Protein AF-A0A6N4DL34-F1 (afdb_monomer_lite)

Structure (mmCIF, N/CA/C/O backbone):
data_AF-A0A6N4DL34-F1
#
_entry.id   AF-A0A6N4DL34-F1
#
loop_
_atom_site.group_PDB
_atom_site.id
_atom_site.type_symbol
_atom_site.label_atom_id
_atom_site.label_alt_id
_atom_site.label_comp_id
_atom_site.label_asym_id
_atom_site.label_entity_id
_atom_site.label_seq_id
_atom_site.pdbx_PDB_ins_code
_atom_site.Cartn_x
_atom_site.Cartn_y
_atom_site.Cartn_z
_atom_site.occupancy
_atom_site.B_iso_or_equiv
_atom_site.auth_seq_id
_atom_site.auth_comp_id
_atom_site.auth_asym_id
_atom_site.auth_atom_id
_atom_site.pdbx_PDB_model_num
ATOM 1 N N . MET A 1 1 ? 26.363 15.515 -21.628 1.00 32.94 1 MET A N 1
ATOM 2 C CA . MET A 1 1 ? 25.286 14.704 -22.234 1.00 32.94 1 MET A CA 1
ATOM 3 C C . MET A 1 1 ? 25.521 13.261 -21.816 1.00 32.94 1 MET A C 1
ATOM 5 O O . MET A 1 1 ? 26.394 12.617 -22.379 1.00 32.94 1 MET A O 1
ATOM 9 N N . ALA A 1 2 ? 24.866 12.802 -20.748 1.00 38.22 2 ALA A N 1
ATOM 10 C CA . ALA A 1 2 ? 25.020 11.426 -20.284 1.00 38.22 2 ALA A CA 1
ATOM 11 C C . ALA A 1 2 ? 24.263 10.499 -21.243 1.00 38.22 2 ALA A C 1
ATOM 13 O O . ALA A 1 2 ? 23.095 10.750 -21.542 1.00 38.22 2 ALA A O 1
ATOM 14 N N . TYR A 1 3 ? 24.932 9.461 -21.745 1.00 38.94 3 TYR A N 1
ATOM 15 C CA . TYR A 1 3 ? 24.271 8.332 -22.391 1.00 38.94 3 TYR A CA 1
ATOM 16 C C . TYR A 1 3 ? 23.272 7.760 -21.381 1.00 38.94 3 TYR A C 1
ATOM 18 O O . TYR A 1 3 ? 23.671 7.118 -20.414 1.00 38.94 3 TYR A O 1
ATOM 26 N N . GLY A 1 4 ? 21.987 8.075 -21.555 1.00 53.16 4 GLY A N 1
ATOM 27 C CA . GLY A 1 4 ? 20.932 7.576 -20.681 1.00 53.16 4 GLY A CA 1
ATOM 28 C C . GLY A 1 4 ? 20.969 6.054 -20.674 1.00 53.16 4 GLY A C 1
ATOM 29 O O . GLY A 1 4 ? 20.991 5.438 -21.742 1.00 53.16 4 GLY A O 1
ATOM 30 N N . ASP A 1 5 ? 21.023 5.465 -19.482 1.00 58.59 5 ASP A N 1
ATOM 31 C CA . ASP A 1 5 ? 21.031 4.022 -19.279 1.00 58.59 5 ASP A CA 1
ATOM 32 C C . ASP A 1 5 ? 19.862 3.382 -20.046 1.00 58.59 5 ASP A C 1
ATOM 34 O O . ASP A 1 5 ? 18.689 3.476 -19.678 1.00 58.59 5 ASP A O 1
ATOM 38 N N . THR A 1 6 ? 20.186 2.752 -21.177 1.00 66.38 6 THR A N 1
ATOM 39 C CA . THR A 1 6 ? 19.182 2.196 -22.089 1.00 66.38 6 THR A CA 1
ATOM 40 C C . THR A 1 6 ? 18.487 0.955 -21.528 1.00 66.38 6 THR A C 1
ATOM 42 O O . THR A 1 6 ? 17.534 0.468 -22.148 1.00 66.38 6 THR A O 1
ATOM 45 N N . SER A 1 7 ? 18.932 0.448 -20.372 1.00 74.31 7 SER A N 1
ATOM 46 C CA . SER A 1 7 ? 18.374 -0.739 -19.721 1.00 74.31 7 SER A CA 1
ATOM 47 C C . SER A 1 7 ? 16.956 -0.526 -19.182 1.00 74.31 7 SER A C 1
ATOM 49 O O . SER A 1 7 ? 16.199 -1.491 -19.091 1.00 74.31 7 SER A O 1
ATOM 51 N N . PHE A 1 8 ? 16.557 0.726 -18.919 1.00 87.81 8 PHE A N 1
ATOM 52 C CA . PHE A 1 8 ? 15.233 1.085 -18.396 1.00 87.81 8 PHE A CA 1
ATOM 53 C C . PHE A 1 8 ? 14.290 1.706 -19.434 1.00 87.81 8 PHE A C 1
ATOM 55 O O . PHE A 1 8 ? 13.309 2.362 -19.091 1.00 87.81 8 PHE A O 1
ATOM 62 N N . ARG A 1 9 ? 14.524 1.459 -20.728 1.00 90.38 9 ARG A N 1
ATOM 63 C CA . ARG A 1 9 ? 13.509 1.754 -21.751 1.00 90.38 9 ARG A CA 1
ATOM 64 C C . ARG A 1 9 ? 12.336 0.786 -21.605 1.00 90.38 9 ARG A C 1
ATOM 66 O O . ARG A 1 9 ? 12.549 -0.423 -21.586 1.00 90.38 9 ARG A O 1
ATOM 73 N N . LEU A 1 10 ? 11.104 1.302 -21.595 1.00 90.56 10 LEU A N 1
ATOM 74 C CA . LEU A 1 10 ? 9.875 0.509 -21.408 1.00 90.56 10 LEU A CA 1
ATOM 75 C C . LEU A 1 10 ? 9.823 -0.744 -22.283 1.00 90.56 10 LEU A C 1
ATOM 77 O O . LEU A 1 10 ? 9.550 -1.829 -21.786 1.00 90.56 10 LEU A O 1
ATOM 81 N N . LYS A 1 11 ? 10.157 -0.614 -23.574 1.00 91.75 11 LYS A N 1
ATOM 82 C CA . LYS A 1 11 ? 10.190 -1.744 -24.516 1.00 91.75 11 LYS A CA 1
ATOM 83 C C . LYS A 1 11 ? 11.190 -2.825 -24.102 1.00 91.75 11 LYS A C 1
ATOM 85 O O . LYS A 1 11 ? 10.884 -4.004 -24.204 1.00 91.75 11 LYS A O 1
ATOM 90 N N . HIS A 1 12 ? 12.372 -2.433 -23.631 1.00 92.94 12 HIS A N 1
ATOM 91 C CA . HIS A 1 12 ? 13.396 -3.381 -23.189 1.00 92.94 12 HIS A CA 1
ATOM 92 C C . HIS A 1 12 ? 12.971 -4.094 -21.909 1.00 92.94 12 HIS A C 1
ATOM 94 O O . HIS A 1 12 ? 13.135 -5.304 -21.798 1.00 92.94 12 HIS A O 1
ATOM 100 N N . VAL A 1 13 ? 12.388 -3.354 -20.963 1.00 93.56 13 VAL A N 1
ATOM 101 C CA . VAL A 1 13 ? 11.894 -3.937 -19.714 1.00 93.56 13 VAL A CA 1
ATOM 102 C C . VAL A 1 13 ? 10.702 -4.855 -19.972 1.00 93.56 13 VAL A C 1
ATOM 104 O O . VAL A 1 13 ? 10.648 -5.915 -19.368 1.00 93.56 13 VAL A O 1
ATOM 107 N N . ALA A 1 14 ? 9.809 -4.520 -20.905 1.00 94.00 14 ALA A N 1
ATOM 108 C CA . ALA A 1 14 ? 8.714 -5.398 -21.315 1.00 94.00 14 ALA A CA 1
ATOM 109 C C . ALA A 1 14 ? 9.228 -6.732 -21.886 1.00 94.00 14 ALA A C 1
ATOM 111 O O . ALA A 1 14 ? 8.857 -7.786 -21.383 1.00 94.00 14 ALA A O 1
ATOM 112 N N . VAL A 1 15 ? 10.165 -6.690 -22.843 1.00 94.44 15 VAL A N 1
ATOM 113 C CA . VAL A 1 15 ? 10.797 -7.906 -23.395 1.00 94.44 15 VAL A CA 1
ATOM 114 C C . VAL A 1 15 ? 11.500 -8.713 -22.300 1.00 94.44 15 VAL A C 1
ATOM 116 O O . VAL A 1 15 ? 11.417 -9.938 -22.270 1.00 94.44 15 VAL A O 1
ATOM 119 N N . TRP A 1 16 ? 12.173 -8.036 -21.368 1.00 95.62 16 TRP A N 1
ATOM 120 C CA . TRP A 1 16 ? 12.809 -8.701 -20.236 1.00 95.62 16 TRP A CA 1
ATOM 121 C C . TRP A 1 16 ? 11.787 -9.360 -19.295 1.00 95.62 16 TRP A C 1
ATOM 123 O O . TRP A 1 16 ? 12.009 -10.493 -18.873 1.00 95.62 16 TRP A O 1
ATOM 133 N N . VAL A 1 17 ? 10.657 -8.708 -19.004 1.00 94.56 17 VAL A N 1
ATOM 134 C CA . VAL A 1 17 ? 9.565 -9.295 -18.208 1.00 94.56 17 VAL A CA 1
ATOM 135 C C . VAL A 1 17 ? 9.033 -10.569 -18.864 1.00 94.56 17 VAL A C 1
ATOM 137 O O . VAL A 1 17 ? 8.845 -11.566 -18.168 1.00 94.56 17 VAL A O 1
ATOM 140 N N . ASP A 1 18 ? 8.856 -10.567 -20.185 1.00 93.06 18 ASP A N 1
ATOM 141 C CA . ASP A 1 18 ? 8.392 -11.740 -20.938 1.00 93.06 18 ASP A CA 1
ATOM 142 C C . ASP A 1 18 ? 9.412 -12.893 -20.934 1.00 93.06 18 ASP A C 1
ATOM 144 O O . ASP A 1 18 ? 9.044 -14.054 -21.106 1.00 93.06 18 ASP A O 1
ATOM 148 N N . SER A 1 19 ? 10.692 -12.590 -20.692 1.00 93.50 19 SER A N 1
ATOM 149 C CA . SER A 1 19 ? 11.768 -13.584 -20.592 1.00 93.50 19 SER A CA 1
ATOM 150 C C . SER A 1 19 ? 11.939 -14.203 -19.197 1.00 93.50 19 SER A C 1
ATOM 152 O O . SER A 1 19 ? 12.773 -15.095 -19.027 1.00 93.50 19 SER A O 1
ATOM 154 N N . LEU A 1 20 ? 11.189 -13.742 -18.186 1.00 93.56 20 LEU A N 1
ATOM 155 C CA . LEU A 1 20 ? 11.340 -14.230 -16.813 1.00 93.56 20 LEU A CA 1
ATOM 156 C C . LEU A 1 20 ? 11.015 -15.733 -16.707 1.00 93.56 20 LEU A C 1
ATOM 158 O O . LEU A 1 20 ? 10.017 -16.198 -17.267 1.00 93.56 20 LEU A O 1
ATOM 162 N N . PRO A 1 21 ? 11.799 -16.515 -15.941 1.00 89.69 21 PRO A N 1
ATOM 163 C CA . PRO A 1 21 ? 11.609 -17.956 -15.830 1.00 89.69 21 PRO A CA 1
ATOM 164 C C . PRO A 1 21 ? 10.440 -18.284 -14.889 1.00 89.69 21 PRO A C 1
ATOM 166 O O . PRO A 1 21 ? 10.649 -18.694 -13.749 1.00 89.69 21 PRO A O 1
ATOM 169 N N . VAL A 1 22 ? 9.197 -18.155 -15.371 1.00 80.62 22 VAL A N 1
ATOM 170 C CA . VAL A 1 22 ? 7.963 -18.326 -14.570 1.00 80.62 22 VAL A CA 1
ATOM 171 C C . VAL A 1 22 ? 7.897 -19.689 -13.853 1.00 80.62 22 VAL A C 1
ATOM 173 O O . VAL A 1 22 ? 7.342 -19.788 -12.761 1.00 80.62 22 VAL A O 1
ATOM 176 N N . GLY A 1 23 ? 8.523 -20.731 -14.413 1.00 85.25 23 GLY A N 1
ATOM 177 C CA . GLY A 1 23 ? 8.634 -22.061 -13.794 1.00 85.25 23 GLY A CA 1
ATOM 178 C C . GLY A 1 23 ? 9.607 -22.155 -12.607 1.00 85.25 23 GLY A C 1
ATOM 179 O O . GLY A 1 23 ? 9.608 -23.159 -11.900 1.00 85.25 23 GLY A O 1
ATOM 180 N N . ASN A 1 24 ? 10.427 -21.129 -12.361 1.00 90.25 24 ASN A N 1
ATOM 181 C CA . ASN A 1 24 ? 11.368 -21.063 -11.245 1.00 90.25 24 ASN A CA 1
ATOM 182 C C . ASN A 1 24 ? 11.173 -19.765 -10.447 1.00 90.25 24 ASN A C 1
ATOM 184 O O . ASN A 1 24 ? 11.770 -18.722 -10.733 1.00 90.25 24 ASN A O 1
ATOM 188 N N . VAL A 1 25 ? 10.356 -19.857 -9.393 1.00 91.56 25 VAL A N 1
ATOM 189 C CA . VAL A 1 25 ? 10.040 -18.737 -8.489 1.00 91.56 25 VAL A CA 1
ATOM 190 C C . VAL A 1 25 ? 11.304 -18.141 -7.868 1.00 91.56 25 VAL A C 1
ATOM 192 O O . VAL A 1 25 ? 11.414 -16.925 -7.768 1.00 91.56 25 VAL A O 1
ATOM 195 N N . GLY A 1 26 ? 12.284 -18.970 -7.491 1.00 91.19 26 GLY A N 1
ATOM 196 C CA . GLY A 1 26 ? 13.522 -18.501 -6.864 1.00 91.19 26 GLY A CA 1
ATOM 197 C C . GLY A 1 26 ? 14.395 -17.666 -7.805 1.00 91.19 26 GLY A C 1
ATOM 198 O O . GLY A 1 26 ? 14.921 -16.632 -7.396 1.00 91.19 26 GLY A O 1
ATOM 199 N N . MET A 1 27 ? 14.526 -18.082 -9.070 1.00 92.06 27 MET A N 1
ATOM 200 C CA . MET A 1 27 ? 15.227 -17.294 -10.093 1.00 92.06 27 MET A CA 1
ATOM 201 C C . MET A 1 27 ? 14.469 -16.007 -10.415 1.00 92.06 27 MET A C 1
ATOM 203 O O . MET A 1 27 ? 15.055 -14.931 -10.350 1.00 92.06 27 MET A O 1
ATOM 207 N N . THR A 1 28 ? 13.158 -16.101 -10.646 1.00 95.19 28 THR A N 1
ATOM 208 C CA . THR A 1 28 ? 12.313 -14.930 -10.932 1.00 95.19 28 THR A CA 1
ATOM 209 C C . THR A 1 28 ? 12.373 -13.901 -9.800 1.00 95.19 28 THR A C 1
ATOM 211 O O . THR A 1 28 ? 12.514 -12.707 -10.055 1.00 95.19 28 THR A O 1
ATOM 214 N N . ALA A 1 29 ? 12.331 -14.347 -8.540 1.00 95.06 29 ALA A N 1
ATOM 215 C CA . ALA A 1 29 ? 12.446 -13.473 -7.376 1.00 95.06 29 ALA A CA 1
ATOM 216 C C . ALA A 1 29 ? 13.795 -12.747 -7.330 1.00 95.06 29 ALA A C 1
ATOM 218 O O . ALA A 1 29 ? 13.834 -11.541 -7.087 1.00 95.06 29 ALA A O 1
ATOM 219 N N . ARG A 1 30 ? 14.895 -13.462 -7.598 1.00 95.56 30 ARG A N 1
ATOM 220 C CA . ARG A 1 30 ? 16.246 -12.887 -7.643 1.00 95.56 30 ARG A CA 1
ATOM 221 C C . ARG A 1 30 ? 16.361 -11.813 -8.723 1.00 95.56 30 ARG A C 1
ATOM 223 O O . ARG A 1 30 ? 16.861 -10.724 -8.444 1.00 95.56 30 ARG A O 1
ATOM 230 N N . ASP A 1 31 ? 15.874 -12.111 -9.922 1.00 95.88 31 ASP A N 1
ATOM 231 C CA . ASP A 1 31 ? 15.978 -11.221 -11.077 1.00 95.88 31 ASP A CA 1
ATOM 232 C C . ASP A 1 31 ? 15.118 -9.962 -10.884 1.00 95.88 31 ASP A C 1
ATOM 234 O O . ASP A 1 31 ? 15.595 -8.845 -11.100 1.00 95.88 31 ASP A O 1
ATOM 238 N N . LEU A 1 32 ? 13.887 -10.114 -10.377 1.00 96.94 32 LEU A N 1
ATOM 239 C CA . LEU A 1 32 ? 13.020 -8.990 -10.003 1.00 96.94 32 LEU A CA 1
ATOM 240 C C . LEU A 1 32 ? 13.624 -8.140 -8.886 1.00 96.94 32 LEU A C 1
ATOM 242 O O . LEU A 1 32 ? 13.617 -6.915 -8.981 1.00 96.94 32 LEU A O 1
ATOM 246 N N . TYR A 1 33 ? 14.168 -8.769 -7.844 1.00 97.75 33 TYR A N 1
ATOM 247 C CA . TYR A 1 33 ? 14.815 -8.059 -6.744 1.00 97.75 33 TYR A CA 1
ATOM 248 C C . TYR A 1 33 ? 15.992 -7.210 -7.243 1.00 97.75 33 TYR A C 1
ATOM 250 O O . TYR A 1 33 ? 16.095 -6.027 -6.910 1.00 97.75 33 TYR A O 1
ATOM 258 N N . GLY A 1 34 ? 16.849 -7.788 -8.092 1.00 96.94 34 GLY A N 1
ATOM 259 C CA . GLY A 1 34 ? 17.953 -7.072 -8.730 1.00 96.94 34 GLY A CA 1
ATOM 260 C C . GLY A 1 34 ? 17.469 -5.915 -9.605 1.00 96.94 34 GLY A C 1
ATOM 261 O O . GLY A 1 34 ? 17.991 -4.803 -9.498 1.00 96.94 34 GLY A O 1
ATOM 262 N N . LYS A 1 35 ? 16.428 -6.141 -10.416 1.00 96.75 35 LYS A N 1
ATOM 263 C CA . LYS A 1 35 ? 15.856 -5.112 -11.292 1.00 96.75 35 LYS A CA 1
ATOM 264 C C . LYS A 1 35 ? 15.240 -3.952 -10.509 1.00 96.75 35 LYS A C 1
ATOM 266 O O . LYS A 1 35 ? 15.479 -2.804 -10.867 1.00 96.75 35 LYS A O 1
ATOM 271 N N . LEU A 1 36 ? 14.504 -4.229 -9.431 1.00 97.69 36 LEU A N 1
ATOM 272 C CA . LEU A 1 36 ? 13.926 -3.204 -8.553 1.00 97.69 36 LEU A CA 1
ATOM 273 C C . LEU A 1 36 ? 15.009 -2.379 -7.846 1.00 97.69 36 LEU A C 1
ATOM 275 O O . LEU A 1 36 ? 14.894 -1.157 -7.767 1.00 97.69 36 LEU A O 1
ATOM 279 N N . LYS A 1 37 ? 16.090 -3.022 -7.380 1.00 97.75 37 LYS A N 1
ATOM 280 C CA . LYS A 1 37 ? 17.246 -2.309 -6.815 1.00 97.75 37 LYS A CA 1
ATOM 281 C C . LYS A 1 37 ? 17.870 -1.349 -7.820 1.00 97.75 37 LYS A C 1
ATOM 283 O O . LYS A 1 37 ? 18.033 -0.176 -7.500 1.00 97.75 37 LYS A O 1
ATOM 288 N N . GLN A 1 38 ? 18.174 -1.840 -9.023 1.00 96.88 38 GLN A N 1
ATOM 289 C CA . GLN A 1 38 ? 18.720 -1.016 -10.104 1.00 96.88 38 GLN A CA 1
ATOM 290 C C . GLN A 1 38 ? 17.775 0.145 -10.432 1.00 96.88 38 GLN A C 1
ATOM 292 O O . GLN A 1 38 ? 18.206 1.294 -10.465 1.00 96.88 38 GLN A O 1
ATOM 297 N N . LEU A 1 39 ? 16.473 -0.135 -10.570 1.00 96.62 39 LEU A N 1
ATOM 298 C CA . LEU A 1 39 ? 15.456 0.871 -10.868 1.00 96.62 39 LEU A CA 1
ATOM 299 C C . LEU A 1 39 ? 15.502 2.018 -9.854 1.00 96.62 39 LEU A C 1
ATOM 301 O O . LEU A 1 39 ? 15.460 3.183 -10.246 1.00 96.62 39 LEU A O 1
ATOM 305 N N . ASN A 1 40 ? 15.600 1.715 -8.557 1.00 97.50 40 ASN A N 1
ATOM 306 C CA . ASN A 1 40 ? 15.619 2.720 -7.489 1.00 97.50 40 ASN A CA 1
ATOM 307 C C . ASN A 1 40 ? 16.896 3.573 -7.456 1.00 97.50 40 ASN A C 1
ATOM 309 O O . ASN A 1 40 ? 16.865 4.656 -6.878 1.00 97.50 40 ASN A O 1
ATOM 313 N N . THR A 1 41 ? 17.985 3.125 -8.083 1.00 95.81 41 THR A N 1
ATOM 314 C CA . THR A 1 41 ? 19.246 3.880 -8.180 1.00 95.81 41 THR A CA 1
ATOM 315 C C . THR A 1 41 ? 19.437 4.599 -9.516 1.00 95.81 41 THR A C 1
ATOM 317 O O . THR A 1 41 ? 20.238 5.525 -9.589 1.00 95.81 41 THR A O 1
ATOM 320 N N . THR A 1 42 ? 18.726 4.199 -10.572 1.00 95.06 42 THR A N 1
ATOM 321 C CA . THR A 1 42 ? 18.860 4.811 -11.902 1.00 95.06 42 THR A CA 1
ATOM 322 C C . THR A 1 42 ? 18.088 6.127 -11.993 1.00 95.06 42 THR A C 1
ATOM 324 O O . THR A 1 42 ? 16.934 6.216 -11.572 1.00 95.06 42 THR A O 1
ATOM 327 N N . GLU A 1 43 ? 18.687 7.149 -12.605 1.00 93.19 43 GLU A N 1
ATOM 328 C CA . GLU A 1 43 ? 18.002 8.405 -12.919 1.00 93.19 43 GLU A CA 1
ATOM 329 C C . GLU A 1 43 ? 16.990 8.205 -14.054 1.00 93.19 43 GLU A C 1
ATOM 331 O O . GLU A 1 43 ? 17.339 7.985 -15.211 1.00 93.19 43 GLU A O 1
ATOM 336 N N . ILE A 1 44 ? 15.706 8.264 -13.706 1.00 93.31 44 ILE A N 1
ATOM 337 C CA . ILE A 1 44 ? 14.572 8.088 -14.619 1.00 93.31 44 ILE A CA 1
ATOM 338 C C . ILE A 1 44 ? 13.526 9.123 -14.220 1.00 93.31 44 ILE A C 1
ATOM 340 O O . ILE A 1 44 ? 13.310 9.352 -13.024 1.00 93.31 44 ILE A O 1
ATOM 344 N N . ASN A 1 45 ? 12.871 9.749 -15.200 1.00 94.44 45 ASN A N 1
ATOM 345 C CA . ASN A 1 45 ? 11.809 10.702 -14.899 1.00 94.44 45 ASN A CA 1
ATOM 346 C C . ASN A 1 45 ? 10.634 10.014 -14.173 1.00 94.44 45 ASN A C 1
ATOM 348 O O . ASN A 1 45 ? 10.425 8.803 -14.263 1.00 94.44 45 ASN A O 1
ATOM 352 N N . ALA A 1 46 ? 9.862 10.802 -13.425 1.00 96.75 46 ALA A N 1
ATOM 353 C CA . ALA A 1 46 ? 8.826 10.276 -12.542 1.00 96.75 46 ALA A CA 1
ATOM 354 C C . ALA A 1 46 ? 7.728 9.491 -13.278 1.00 96.75 46 ALA A C 1
ATOM 356 O O . ALA A 1 46 ? 7.204 8.524 -12.728 1.00 96.75 46 ALA A O 1
ATOM 357 N N . HIS A 1 47 ? 7.393 9.888 -14.508 1.00 95.75 47 HIS A N 1
ATOM 358 C CA . HIS A 1 47 ? 6.354 9.238 -15.300 1.00 95.75 47 HIS A CA 1
ATOM 359 C C . HIS A 1 47 ? 6.793 7.844 -15.750 1.00 95.75 47 HIS A C 1
ATOM 361 O O . HIS A 1 47 ? 6.143 6.858 -15.403 1.00 95.75 47 HIS A O 1
ATOM 367 N N . ASP A 1 48 ? 7.947 7.757 -16.412 1.00 95.62 48 ASP A N 1
ATOM 368 C CA . ASP A 1 48 ? 8.502 6.493 -16.904 1.00 95.62 48 ASP A CA 1
ATOM 369 C C . ASP A 1 48 ? 8.751 5.514 -15.751 1.00 95.62 48 ASP A C 1
ATOM 371 O O . ASP A 1 48 ? 8.521 4.315 -15.883 1.00 95.62 48 ASP A O 1
ATOM 375 N N . ARG A 1 49 ? 9.155 6.014 -14.575 1.00 97.88 49 ARG A N 1
ATOM 376 C CA . ARG A 1 49 ? 9.306 5.186 -13.372 1.00 97.88 49 ARG A CA 1
ATOM 377 C C . ARG A 1 49 ? 7.997 4.515 -12.953 1.00 97.88 49 ARG A C 1
ATOM 379 O O . ARG A 1 49 ? 8.023 3.340 -12.596 1.00 97.88 49 ARG A O 1
ATOM 386 N N . VAL A 1 50 ? 6.869 5.229 -12.980 1.00 98.12 50 VAL A N 1
ATOM 387 C CA . VAL A 1 50 ? 5.558 4.637 -12.652 1.00 98.12 50 VAL A CA 1
ATOM 388 C C . VAL A 1 50 ? 5.173 3.584 -13.684 1.00 98.12 50 VAL A C 1
ATOM 390 O O . VAL A 1 50 ? 4.749 2.497 -13.302 1.00 98.12 50 VAL A O 1
ATOM 393 N N . GLU A 1 51 ? 5.377 3.861 -14.970 1.00 96.94 51 GLU A N 1
ATOM 394 C CA . GLU A 1 51 ? 5.081 2.901 -16.038 1.00 96.94 51 GLU A CA 1
ATOM 395 C C . GLU A 1 51 ? 5.940 1.632 -15.932 1.00 96.94 51 GLU A C 1
ATOM 397 O O . GLU A 1 51 ? 5.429 0.520 -16.053 1.00 96.94 51 GLU A O 1
ATOM 402 N N . LEU A 1 52 ? 7.228 1.773 -15.613 1.00 97.75 52 LEU A N 1
ATOM 403 C CA . LEU A 1 52 ? 8.118 0.643 -15.342 1.00 97.75 52 LEU A CA 1
ATOM 404 C C . LEU A 1 52 ? 7.647 -0.173 -14.133 1.00 97.75 52 LEU A C 1
ATOM 406 O O . LEU A 1 52 ? 7.584 -1.397 -14.210 1.00 97.75 52 LEU A O 1
ATOM 410 N N . LEU A 1 53 ? 7.266 0.480 -13.031 1.00 98.25 53 LEU A N 1
ATOM 411 C CA . LEU A 1 53 ? 6.706 -0.211 -11.864 1.00 98.25 53 LEU A CA 1
ATOM 412 C C . LEU A 1 53 ? 5.394 -0.934 -12.204 1.00 98.25 53 LEU A C 1
ATOM 414 O O . LEU A 1 53 ? 5.144 -2.014 -11.674 1.00 98.25 53 LEU A O 1
ATOM 418 N N . TYR A 1 54 ? 4.584 -0.387 -13.114 1.00 97.62 54 TYR A N 1
ATOM 419 C CA . TYR A 1 54 ? 3.361 -1.039 -13.588 1.00 97.62 54 TYR A CA 1
ATOM 420 C C . TYR A 1 54 ? 3.657 -2.287 -14.425 1.00 97.62 54 TYR A C 1
ATOM 422 O O . TYR A 1 54 ? 2.975 -3.297 -14.259 1.00 97.62 54 TYR A O 1
ATOM 430 N N . LEU A 1 55 ? 4.694 -2.261 -15.269 1.00 96.69 55 LEU A N 1
ATOM 431 C CA . LEU A 1 55 ? 5.146 -3.446 -16.010 1.00 96.69 55 LEU A CA 1
ATOM 432 C C . LEU A 1 55 ? 5.629 -4.561 -15.070 1.00 96.69 55 LEU A C 1
ATOM 434 O O . LEU A 1 55 ? 5.361 -5.739 -15.307 1.00 96.69 55 LEU A O 1
ATOM 438 N N . LEU A 1 56 ? 6.307 -4.193 -13.981 1.00 96.81 56 LEU A N 1
ATOM 439 C CA . LEU A 1 56 ? 6.831 -5.138 -12.990 1.00 96.81 56 LEU A CA 1
ATOM 440 C C . LEU A 1 56 ? 5.759 -5.684 -12.031 1.00 96.81 56 LEU A C 1
ATOM 442 O O . LEU A 1 56 ? 6.005 -6.673 -11.346 1.00 96.81 56 LEU A O 1
ATOM 446 N N . ASP A 1 57 ? 4.571 -5.081 -11.982 1.00 96.81 57 ASP A N 1
ATOM 447 C CA . ASP A 1 57 ? 3.535 -5.387 -10.992 1.00 96.81 57 ASP A CA 1
ATOM 448 C C . ASP A 1 57 ? 3.040 -6.842 -11.053 1.00 96.81 57 ASP A C 1
ATOM 450 O O . ASP A 1 57 ? 2.967 -7.527 -10.033 1.00 96.81 57 ASP A O 1
ATOM 454 N N . LYS A 1 58 ? 2.724 -7.346 -12.252 1.00 95.25 58 LYS A N 1
ATOM 455 C CA . LYS A 1 58 ? 2.233 -8.722 -12.435 1.00 95.25 58 LYS A CA 1
ATOM 456 C C . LYS A 1 58 ? 3.266 -9.781 -12.009 1.00 95.25 58 LYS A C 1
ATOM 458 O O . LYS A 1 58 ? 2.901 -10.633 -11.194 1.00 95.25 58 LYS A O 1
ATOM 463 N N . PRO A 1 59 ? 4.519 -9.775 -12.513 1.00 96.00 59 PRO A N 1
ATOM 464 C CA . PRO A 1 59 ? 5.513 -10.760 -12.088 1.00 96.00 59 PRO A CA 1
ATOM 465 C C . PRO A 1 59 ? 5.900 -10.594 -10.611 1.00 96.00 59 PRO A C 1
ATOM 467 O O . PRO A 1 59 ? 6.123 -11.596 -9.932 1.00 96.00 59 PRO A O 1
ATOM 470 N N . LEU A 1 60 ? 5.901 -9.365 -10.077 1.00 96.56 60 LEU A N 1
ATOM 471 C CA . LEU A 1 60 ? 6.116 -9.127 -8.651 1.00 96.56 60 LEU A CA 1
ATOM 472 C C . LEU A 1 60 ? 5.028 -9.791 -7.805 1.00 96.56 60 LEU A C 1
ATOM 474 O O . LEU A 1 60 ? 5.357 -10.584 -6.929 1.00 96.56 60 LEU A O 1
ATOM 478 N N . ARG A 1 61 ? 3.744 -9.538 -8.089 1.00 95.12 61 ARG A N 1
ATOM 479 C CA . ARG A 1 61 ? 2.634 -10.168 -7.355 1.00 95.12 61 ARG A CA 1
ATOM 480 C C . ARG A 1 61 ? 2.683 -11.691 -7.427 1.00 95.12 61 ARG A C 1
ATOM 482 O O . ARG A 1 61 ? 2.516 -12.329 -6.397 1.00 95.12 61 ARG A O 1
ATOM 489 N N . PHE A 1 62 ? 2.997 -12.261 -8.593 1.00 93.75 62 PHE A N 1
ATOM 490 C CA . PHE A 1 62 ? 3.186 -13.709 -8.736 1.00 93.75 62 PHE A CA 1
ATOM 491 C C . PHE A 1 62 ? 4.249 -14.254 -7.773 1.00 93.75 62 PHE A C 1
ATOM 493 O O . PHE A 1 62 ? 4.003 -15.238 -7.076 1.00 93.75 62 PHE A O 1
ATOM 500 N N . VAL A 1 63 ? 5.414 -13.604 -7.697 1.00 94.38 63 VAL A N 1
ATOM 501 C CA . VAL A 1 63 ? 6.482 -14.010 -6.776 1.00 94.38 63 VAL A CA 1
ATOM 502 C C . VAL A 1 63 ? 6.071 -13.820 -5.318 1.00 94.38 63 VAL A C 1
ATOM 504 O O . VAL A 1 63 ? 6.311 -14.719 -4.516 1.00 94.38 63 VAL A O 1
ATOM 507 N N . LEU A 1 64 ? 5.444 -12.693 -4.968 1.00 93.50 64 LEU A N 1
ATOM 508 C CA . LEU A 1 64 ? 4.980 -12.435 -3.602 1.00 93.50 64 LEU A CA 1
ATOM 509 C C . LEU A 1 64 ? 3.962 -13.495 -3.159 1.00 93.50 64 LEU A C 1
ATOM 511 O O . LEU A 1 64 ? 4.144 -14.095 -2.106 1.00 93.50 64 LEU A O 1
ATOM 515 N N . ASP A 1 65 ? 2.957 -13.797 -3.985 1.00 90.12 65 ASP A N 1
ATOM 516 C CA . ASP A 1 65 ? 1.970 -14.850 -3.721 1.00 90.12 65 ASP A CA 1
ATOM 517 C C . ASP A 1 65 ? 2.634 -16.227 -3.559 1.00 90.12 65 ASP A C 1
ATOM 519 O O . ASP A 1 65 ? 2.352 -16.951 -2.598 1.00 90.12 65 ASP A O 1
ATOM 523 N N . ALA A 1 66 ? 3.543 -16.588 -4.471 1.00 90.00 66 ALA A N 1
ATOM 524 C CA . ALA A 1 66 ? 4.235 -17.871 -4.438 1.00 90.00 66 ALA A CA 1
ATOM 525 C C . ALA A 1 66 ? 5.094 -18.016 -3.175 1.00 90.00 66 ALA A C 1
ATOM 527 O O . ALA A 1 66 ? 4.976 -19.017 -2.465 1.00 90.00 66 ALA A O 1
ATOM 528 N N . LEU A 1 67 ? 5.901 -17.001 -2.850 1.00 87.88 67 LEU A N 1
ATOM 529 C CA . LEU A 1 67 ? 6.710 -16.980 -1.634 1.00 87.88 67 LEU A CA 1
ATOM 530 C C . LEU A 1 67 ? 5.823 -17.020 -0.392 1.00 87.88 67 LEU A C 1
ATOM 532 O O . LEU A 1 67 ? 6.084 -17.810 0.501 1.00 87.88 67 LEU A O 1
ATOM 536 N N . SER A 1 68 ? 4.747 -16.246 -0.324 1.00 82.50 68 SER A N 1
ATOM 537 C CA . SER A 1 68 ? 3.847 -16.254 0.828 1.00 82.50 68 SER A CA 1
ATOM 538 C C . SER A 1 68 ? 3.175 -17.626 1.023 1.00 82.50 68 SER A C 1
ATOM 540 O O . SER A 1 68 ? 3.178 -18.158 2.132 1.00 82.50 68 SER A O 1
ATOM 542 N N . SER A 1 69 ? 2.685 -18.266 -0.046 1.00 77.06 69 SER A N 1
ATOM 543 C CA . SER A 1 69 ? 1.897 -19.511 0.025 1.00 77.06 69 SER A CA 1
ATOM 544 C C . SER A 1 69 ? 2.587 -20.697 0.722 1.00 77.06 69 SER A C 1
ATOM 546 O O . SER A 1 69 ? 1.915 -21.495 1.380 1.00 77.06 69 SER A O 1
ATOM 548 N N . HIS A 1 70 ? 3.916 -20.806 0.619 1.00 64.50 70 HIS A N 1
ATOM 549 C CA . HIS A 1 70 ? 4.675 -21.951 1.128 1.00 64.50 70 HIS A CA 1
ATOM 550 C C . HIS A 1 70 ? 4.936 -21.913 2.641 1.00 64.50 70 HIS A C 1
ATOM 552 O O . HIS A 1 70 ? 5.185 -22.962 3.232 1.00 64.50 70 HIS A O 1
ATOM 558 N N . HIS A 1 71 ? 4.863 -20.741 3.279 1.00 59.12 71 HIS A N 1
ATOM 559 C CA . HIS A 1 71 ? 5.321 -20.559 4.666 1.00 59.12 71 HIS A CA 1
ATOM 560 C C . HIS A 1 71 ? 4.202 -20.579 5.702 1.00 59.12 71 HIS A C 1
ATOM 562 O O . HIS A 1 71 ? 4.463 -20.773 6.884 1.00 59.12 71 HIS A O 1
ATOM 568 N N . PHE A 1 72 ? 2.948 -20.450 5.271 1.00 58.84 72 PHE A N 1
ATOM 569 C CA . PHE A 1 72 ? 1.797 -20.378 6.173 1.00 58.84 72 PHE A CA 1
ATOM 570 C C . PHE A 1 72 ? 1.413 -21.701 6.853 1.00 58.84 72 PHE A C 1
ATOM 572 O O . PHE A 1 72 ? 0.437 -21.743 7.595 1.00 58.84 72 PHE A O 1
ATOM 579 N N . ARG A 1 73 ? 2.141 -22.791 6.584 1.00 60.34 73 ARG A N 1
ATOM 580 C CA . ARG A 1 73 ? 1.902 -24.113 7.187 1.00 60.34 73 ARG A CA 1
ATOM 581 C C . ARG A 1 73 ? 2.894 -24.468 8.291 1.00 60.34 73 ARG A C 1
ATOM 583 O O . ARG A 1 73 ? 2.737 -25.518 8.908 1.00 60.34 73 ARG A O 1
ATOM 590 N N . ASP A 1 74 ? 3.919 -23.648 8.518 1.00 63.66 74 ASP A N 1
ATOM 591 C CA . ASP A 1 74 ? 4.882 -23.927 9.578 1.00 63.66 74 ASP A CA 1
ATOM 592 C C . ASP A 1 74 ? 4.329 -23.454 10.933 1.00 63.66 74 ASP A C 1
ATOM 594 O O . ASP A 1 74 ? 3.960 -22.283 11.058 1.00 63.66 74 ASP A O 1
ATOM 598 N N . PRO A 1 75 ? 4.276 -24.324 11.960 1.00 65.81 75 PRO A N 1
ATOM 599 C CA . PRO A 1 75 ? 3.964 -23.882 13.311 1.00 65.81 75 PRO A CA 1
ATOM 600 C C . PRO A 1 75 ? 5.063 -22.926 13.809 1.00 65.81 75 PRO A C 1
ATOM 602 O O . PRO A 1 75 ? 6.229 -23.093 13.439 1.00 65.81 75 PRO A O 1
ATOM 605 N N . PRO A 1 76 ? 4.735 -21.928 14.645 1.00 66.88 76 PRO A N 1
ATOM 606 C CA . PRO A 1 76 ? 5.750 -21.085 15.266 1.00 66.88 76 PRO A CA 1
ATOM 607 C C . PRO A 1 76 ? 6.657 -21.920 16.200 1.00 66.88 76 PRO A C 1
ATOM 609 O O . PRO A 1 76 ? 6.139 -22.765 16.933 1.00 66.88 76 PRO A O 1
ATOM 612 N N . PRO A 1 77 ? 7.988 -21.688 16.225 1.00 73.94 77 PRO A N 1
ATOM 613 C CA . PRO A 1 77 ? 8.741 -20.708 15.438 1.00 73.94 77 PRO A CA 1
ATOM 614 C C . PRO A 1 77 ? 8.970 -21.145 13.979 1.00 73.94 77 PRO A C 1
ATOM 616 O O . PRO A 1 77 ? 9.206 -22.314 13.685 1.00 73.94 77 PRO A O 1
ATOM 619 N N . MET A 1 78 ? 8.965 -20.173 13.059 1.00 77.94 78 MET A N 1
ATOM 620 C CA . MET A 1 78 ? 9.199 -20.419 11.630 1.00 77.94 78 MET A CA 1
ATOM 621 C C . MET A 1 78 ? 10.548 -21.105 11.376 1.00 77.94 78 MET A C 1
ATOM 623 O O . MET A 1 78 ? 11.576 -20.717 11.935 1.00 77.94 78 MET A O 1
ATOM 627 N N . LYS A 1 79 ? 10.569 -22.062 10.441 1.00 84.38 79 LYS A N 1
ATOM 628 C CA . LYS A 1 79 ? 11.811 -22.697 9.978 1.00 84.38 79 LYS A CA 1
ATOM 629 C C . LYS A 1 79 ? 12.722 -21.674 9.274 1.00 84.38 79 LYS A C 1
ATOM 631 O O . LYS A 1 79 ? 12.209 -20.751 8.635 1.00 84.38 79 LYS A O 1
ATOM 636 N N . PRO A 1 80 ? 14.058 -21.860 9.280 1.00 86.25 80 PRO A N 1
ATOM 637 C CA . PRO A 1 80 ? 15.003 -20.912 8.676 1.00 86.25 80 PRO A CA 1
ATOM 638 C C . PRO A 1 80 ? 14.701 -20.557 7.214 1.00 86.25 80 PRO A C 1
ATOM 640 O O . PRO A 1 80 ? 14.746 -19.389 6.836 1.00 86.25 80 PRO A O 1
ATOM 643 N N . ARG A 1 81 ? 14.322 -21.550 6.398 1.00 85.75 81 ARG A N 1
ATOM 644 C CA . ARG A 1 81 ? 13.937 -21.346 4.992 1.00 85.75 81 ARG A CA 1
ATOM 645 C C . ARG A 1 81 ? 12.718 -20.428 4.857 1.00 85.75 81 ARG A C 1
ATOM 647 O O . ARG A 1 81 ? 12.710 -19.541 4.009 1.00 85.75 81 ARG A O 1
ATOM 654 N N . SER A 1 82 ? 11.723 -20.629 5.713 1.00 83.75 82 SER A N 1
ATOM 655 C CA . SER A 1 82 ? 10.478 -19.866 5.717 1.00 83.75 82 SER A CA 1
ATOM 656 C C . SER A 1 82 ? 10.687 -18.438 6.199 1.00 83.75 82 SER A C 1
ATOM 658 O O . SER A 1 82 ? 10.121 -17.501 5.640 1.00 83.75 82 SER A O 1
ATOM 660 N N . LYS A 1 83 ? 11.569 -18.258 7.188 1.00 86.75 83 LYS A N 1
ATOM 661 C CA . LYS A 1 83 ? 12.019 -16.937 7.624 1.00 86.75 83 LYS A CA 1
ATOM 662 C C . LYS A 1 83 ? 12.726 -16.192 6.487 1.00 86.75 83 LYS A C 1
ATOM 664 O O . LYS A 1 83 ? 12.312 -15.090 6.157 1.00 86.75 83 LYS A O 1
ATOM 669 N N . ALA A 1 84 ? 13.703 -16.817 5.825 1.00 89.38 84 ALA A N 1
ATOM 670 C CA . ALA A 1 84 ? 14.448 -16.190 4.729 1.00 89.38 84 ALA A CA 1
ATOM 671 C C . ALA A 1 84 ? 13.543 -15.745 3.566 1.00 89.38 84 ALA A C 1
ATOM 673 O O . ALA A 1 84 ? 13.735 -14.679 2.986 1.00 89.38 84 ALA A O 1
ATOM 674 N N . ALA A 1 85 ? 12.531 -16.542 3.231 1.00 89.00 85 ALA A N 1
ATOM 675 C CA . ALA A 1 85 ? 11.577 -16.174 2.197 1.00 89.00 85 ALA A CA 1
ATOM 676 C C . ALA A 1 85 ? 10.590 -15.080 2.644 1.00 89.00 85 ALA A C 1
ATOM 678 O O . ALA A 1 85 ? 10.235 -14.224 1.838 1.00 89.00 85 ALA A O 1
ATOM 679 N N . SER A 1 86 ? 10.189 -15.062 3.919 1.00 89.25 86 SER A N 1
ATOM 680 C CA . SER A 1 86 ? 9.431 -13.948 4.503 1.00 89.25 86 SER A CA 1
ATOM 681 C C . SER A 1 86 ? 10.229 -12.642 4.466 1.00 89.25 86 SER A C 1
ATOM 683 O O . SER A 1 86 ? 9.709 -11.607 4.053 1.00 89.25 86 SER A O 1
ATOM 685 N N . ASP A 1 87 ? 11.510 -12.696 4.825 1.00 91.44 87 ASP A N 1
ATOM 686 C CA . ASP A 1 87 ? 12.412 -11.545 4.773 1.00 91.44 87 ASP A CA 1
ATOM 687 C C . ASP A 1 87 ? 12.582 -11.047 3.325 1.00 91.44 87 ASP A C 1
ATOM 689 O O . ASP A 1 87 ? 12.581 -9.840 3.074 1.00 91.44 87 ASP A O 1
ATOM 693 N N . LEU A 1 88 ? 12.639 -11.963 2.347 1.00 93.81 88 LEU A N 1
ATOM 694 C CA . LEU A 1 88 ? 12.661 -11.617 0.924 1.00 93.81 88 LEU A CA 1
ATOM 695 C C . LEU A 1 88 ? 11.371 -10.914 0.473 1.00 93.81 88 LEU A C 1
ATOM 697 O O . LEU A 1 88 ? 11.457 -9.925 -0.254 1.00 93.81 88 LEU A O 1
ATOM 701 N N . VAL A 1 89 ? 10.196 -11.373 0.922 1.00 93.19 89 VAL A N 1
ATOM 702 C CA . VAL A 1 89 ? 8.910 -10.698 0.659 1.00 93.19 89 VAL A CA 1
ATOM 703 C C . VAL A 1 89 ? 8.958 -9.259 1.166 1.00 93.19 89 VAL A C 1
ATOM 705 O O . VAL A 1 89 ? 8.725 -8.336 0.385 1.00 93.19 89 VAL A O 1
ATOM 708 N N . TYR A 1 90 ? 9.339 -9.036 2.428 1.00 93.38 90 TYR A N 1
ATOM 709 C CA . TYR A 1 90 ? 9.458 -7.676 2.962 1.00 93.38 90 TYR A CA 1
ATOM 710 C C . TYR A 1 90 ? 10.459 -6.827 2.179 1.00 93.38 90 TYR A C 1
ATOM 712 O O . TYR A 1 90 ? 10.162 -5.677 1.864 1.00 93.38 90 TYR A O 1
ATOM 720 N N . ALA A 1 91 ? 11.616 -7.385 1.820 1.00 96.12 91 ALA A N 1
ATOM 721 C CA . ALA A 1 91 ? 12.639 -6.654 1.083 1.00 96.12 91 ALA A CA 1
ATOM 722 C C . ALA A 1 91 ? 12.171 -6.253 -0.328 1.00 96.12 91 ALA A C 1
ATOM 724 O O . ALA A 1 91 ? 12.415 -5.128 -0.761 1.00 96.12 91 ALA A O 1
ATOM 725 N N . MET A 1 92 ? 11.472 -7.139 -1.043 1.00 97.56 92 MET A N 1
ATOM 726 C CA . MET A 1 92 ? 10.903 -6.830 -2.360 1.00 97.56 92 MET A CA 1
ATOM 727 C C . MET A 1 92 ? 9.791 -5.782 -2.265 1.00 97.56 92 MET A C 1
ATOM 729 O O . MET A 1 92 ? 9.753 -4.853 -3.076 1.00 97.56 92 MET A O 1
ATOM 733 N N . VAL A 1 93 ? 8.911 -5.891 -1.263 1.00 97.00 93 VAL A N 1
ATOM 734 C CA . VAL A 1 93 ? 7.830 -4.916 -1.081 1.00 97.00 93 VAL A CA 1
ATOM 735 C C . VAL A 1 93 ? 8.376 -3.545 -0.655 1.00 97.00 93 VAL A C 1
ATOM 737 O O . VAL A 1 93 ? 7.932 -2.519 -1.167 1.00 97.00 93 VAL A O 1
ATOM 740 N N . ALA A 1 94 ? 9.406 -3.500 0.191 1.00 97.31 94 ALA A N 1
ATOM 741 C CA . ALA A 1 94 ? 10.083 -2.252 0.537 1.00 97.31 94 ALA A CA 1
ATOM 742 C C . ALA A 1 94 ? 10.682 -1.563 -0.704 1.00 97.31 94 ALA A C 1
ATOM 744 O O . ALA A 1 94 ? 10.530 -0.353 -0.874 1.00 97.31 94 ALA A O 1
ATOM 745 N N . LEU A 1 95 ? 11.296 -2.326 -1.618 1.00 98.38 95 LEU A N 1
ATOM 746 C CA . LEU A 1 95 ? 11.848 -1.779 -2.861 1.00 98.38 95 LEU A CA 1
ATOM 747 C C . LEU A 1 95 ? 10.770 -1.188 -3.779 1.00 98.38 95 LEU A C 1
ATOM 749 O O . LEU A 1 95 ? 10.981 -0.108 -4.331 1.00 98.38 95 LEU A O 1
ATOM 753 N N . VAL A 1 96 ? 9.618 -1.850 -3.947 1.00 98.38 96 VAL A N 1
ATOM 754 C CA . VAL A 1 96 ? 8.544 -1.311 -4.803 1.00 98.38 96 VAL A CA 1
ATOM 755 C C . VAL A 1 96 ? 7.885 -0.078 -4.170 1.00 98.38 96 VAL A C 1
ATOM 757 O O . VAL A 1 96 ? 7.631 0.906 -4.867 1.00 98.38 96 VAL A O 1
ATOM 760 N N . VAL A 1 97 ? 7.687 -0.071 -2.845 1.00 98.38 97 VAL A N 1
ATOM 761 C CA . VAL A 1 97 ? 7.200 1.101 -2.091 1.00 98.38 97 VAL A CA 1
ATOM 762 C C . VAL A 1 97 ? 8.161 2.280 -2.251 1.00 98.38 97 VAL A C 1
ATOM 764 O O . VAL A 1 97 ? 7.720 3.393 -2.550 1.00 98.38 97 VAL A O 1
ATOM 767 N N . GLN A 1 98 ? 9.468 2.035 -2.130 1.00 98.44 98 GLN A N 1
ATOM 768 C CA . GLN A 1 98 ? 10.506 3.036 -2.368 1.00 98.44 98 GLN A CA 1
ATOM 769 C C . GLN A 1 98 ? 10.466 3.554 -3.813 1.00 98.44 98 GLN A C 1
ATOM 771 O O . GLN A 1 98 ? 10.560 4.761 -4.029 1.00 98.44 98 GLN A O 1
ATOM 776 N N . GLY A 1 99 ? 10.266 2.681 -4.803 1.00 98.44 99 GLY A N 1
ATOM 777 C CA . GLY A 1 99 ? 10.147 3.077 -6.207 1.00 98.44 99 GLY A CA 1
ATOM 778 C C . GLY A 1 99 ? 9.002 4.066 -6.444 1.00 98.44 99 GLY A C 1
ATOM 779 O O . GLY A 1 99 ? 9.202 5.104 -7.081 1.00 98.44 99 GLY A O 1
ATOM 780 N N . TYR A 1 100 ? 7.821 3.798 -5.876 1.00 98.62 100 TYR A N 1
ATOM 781 C CA . TYR A 1 100 ? 6.698 4.739 -5.938 1.00 98.62 100 TYR A CA 1
ATOM 782 C C . TYR A 1 100 ? 6.985 6.033 -5.170 1.00 98.62 100 TYR A C 1
ATOM 784 O O . TYR A 1 100 ? 6.636 7.111 -5.649 1.00 98.62 100 TYR A O 1
ATOM 792 N N . GLN A 1 101 ? 7.657 5.956 -4.018 1.00 98.31 101 GLN A N 1
ATOM 793 C CA . GLN A 1 101 ? 8.059 7.136 -3.251 1.00 98.31 101 GLN A CA 1
ATOM 794 C C . GLN A 1 101 ? 9.011 8.047 -4.047 1.00 98.31 101 GLN A C 1
ATOM 796 O O . GLN A 1 101 ? 8.802 9.260 -4.069 1.00 98.31 101 GLN A O 1
ATOM 801 N N . ILE A 1 102 ? 10.000 7.480 -4.749 1.00 98.38 102 ILE A N 1
ATOM 802 C CA . ILE A 1 102 ? 10.913 8.226 -5.633 1.00 98.38 102 ILE A CA 1
ATOM 803 C C . ILE A 1 102 ? 10.126 8.895 -6.768 1.00 98.38 102 ILE A C 1
ATOM 805 O O . ILE A 1 102 ? 10.337 10.073 -7.057 1.00 98.38 102 ILE A O 1
ATOM 809 N N . ALA A 1 103 ? 9.184 8.180 -7.395 1.00 98.25 103 ALA A N 1
ATOM 810 C CA . ALA A 1 103 ? 8.345 8.751 -8.451 1.00 98.25 103 ALA A CA 1
ATOM 811 C C . ALA A 1 103 ? 7.508 9.934 -7.938 1.00 98.25 103 ALA A C 1
ATOM 813 O O . ALA A 1 103 ? 7.503 11.007 -8.541 1.00 98.25 103 ALA A O 1
ATOM 814 N N . ILE A 1 104 ? 6.845 9.766 -6.789 1.00 97.88 104 ILE A N 1
ATOM 815 C CA . ILE A 1 104 ? 6.060 10.817 -6.129 1.00 97.88 104 ILE A CA 1
ATOM 816 C C . ILE A 1 104 ? 6.934 12.045 -5.851 1.00 97.88 104 ILE A C 1
ATOM 818 O O . ILE A 1 104 ? 6.535 13.161 -6.185 1.00 97.88 104 ILE A O 1
ATOM 822 N N . GLN A 1 105 ? 8.139 11.849 -5.306 1.00 97.06 105 GLN A N 1
ATOM 823 C CA . GLN A 1 105 ? 9.090 12.935 -5.063 1.00 97.06 105 GLN A CA 1
ATOM 824 C C . GLN A 1 105 ? 9.471 13.659 -6.360 1.00 97.06 105 GLN A C 1
ATOM 826 O O . GLN A 1 105 ? 9.408 14.889 -6.414 1.00 97.06 105 GLN A O 1
ATOM 831 N N . GLY A 1 106 ? 9.759 12.914 -7.429 1.00 97.00 106 GLY A N 1
ATOM 832 C CA . GLY A 1 106 ? 10.047 13.478 -8.748 1.00 97.00 106 GLY A CA 1
ATOM 833 C C . GLY A 1 106 ? 8.907 14.347 -9.294 1.00 97.00 106 GLY A C 1
ATOM 834 O O . GLY A 1 106 ? 9.153 15.437 -9.810 1.00 97.00 106 GLY A O 1
ATOM 835 N N . PHE A 1 107 ? 7.647 13.938 -9.106 1.00 97.00 107 PHE A N 1
ATOM 836 C CA . PHE A 1 107 ? 6.501 14.788 -9.444 1.00 97.00 107 PHE A CA 1
ATOM 837 C C . PHE A 1 107 ? 6.420 16.036 -8.558 1.00 97.00 107 PHE A C 1
ATOM 839 O O . PHE A 1 107 ? 6.154 17.129 -9.065 1.00 97.00 107 PHE A O 1
ATOM 846 N N . THR A 1 108 ? 6.641 15.903 -7.245 1.00 93.19 108 THR A N 1
ATOM 847 C CA . THR A 1 108 ? 6.559 17.042 -6.317 1.00 93.19 108 THR A CA 1
ATOM 848 C C . THR A 1 108 ? 7.607 18.114 -6.601 1.00 93.19 108 THR A C 1
ATOM 850 O O . THR A 1 108 ? 7.263 19.295 -6.558 1.00 93.19 108 THR A O 1
ATOM 853 N N . SER A 1 109 ? 8.821 17.713 -6.987 1.00 94.19 109 SER A N 1
ATOM 854 C CA . SER A 1 109 ? 9.928 18.614 -7.333 1.00 94.19 109 SER A CA 1
ATOM 855 C C . SER A 1 109 ? 9.765 19.301 -8.695 1.00 94.19 109 SER A C 1
ATOM 857 O O . SER A 1 109 ? 10.452 20.280 -8.974 1.00 94.19 109 SER A O 1
ATOM 859 N N . GLY A 1 110 ? 8.862 18.817 -9.554 1.00 93.25 110 GLY A N 1
ATOM 860 C CA . GLY A 1 110 ? 8.597 19.416 -10.863 1.00 93.25 110 GLY A CA 1
ATOM 861 C C . GLY A 1 110 ? 7.790 20.721 -10.809 1.00 93.25 110 GLY A C 1
ATOM 862 O O . GLY A 1 110 ? 7.354 21.190 -9.756 1.00 93.25 110 GLY A O 1
ATOM 863 N N . SER A 1 111 ? 7.532 21.318 -11.976 1.00 95.12 111 SER A N 1
ATOM 864 C CA . SER A 1 111 ? 6.708 22.532 -12.073 1.00 95.12 111 SER A CA 1
ATOM 865 C C . SER A 1 111 ? 5.236 22.267 -11.720 1.00 95.12 111 SER A C 1
ATOM 867 O O . SER A 1 111 ? 4.727 21.149 -11.839 1.00 95.12 111 SER A O 1
ATOM 869 N N . ARG A 1 112 ? 4.494 23.318 -11.336 1.00 94.69 112 ARG A N 1
ATOM 870 C CA . ARG A 1 112 ? 3.043 23.212 -11.080 1.00 94.69 112 ARG A CA 1
ATOM 871 C C . ARG A 1 112 ? 2.289 22.657 -12.293 1.00 94.69 112 ARG A C 1
ATOM 873 O O . ARG A 1 112 ? 1.424 21.803 -12.126 1.00 94.69 112 ARG A O 1
ATOM 880 N N . LEU A 1 113 ? 2.647 23.104 -13.498 1.00 95.50 113 LEU A N 1
ATOM 881 C CA . LEU A 1 113 ? 2.039 22.639 -14.745 1.00 95.50 113 LEU A CA 1
ATOM 882 C C . LEU A 1 113 ? 2.311 21.147 -14.989 1.00 95.50 113 LEU A C 1
ATOM 884 O O . LEU A 1 113 ? 1.401 20.418 -15.378 1.00 95.50 113 LEU A O 1
ATOM 888 N N . TYR A 1 114 ? 3.532 20.679 -14.707 1.00 94.50 114 TYR A N 1
ATOM 889 C CA . TYR A 1 114 ? 3.884 19.261 -14.797 1.00 94.50 114 TYR A CA 1
ATOM 890 C C . TYR A 1 114 ? 3.063 18.403 -13.826 1.00 94.50 114 TYR A C 1
ATOM 892 O O . TYR A 1 114 ? 2.502 17.384 -14.233 1.00 94.50 114 TYR A O 1
ATOM 900 N N . ARG A 1 115 ? 2.899 18.851 -12.572 1.00 94.75 115 ARG A N 1
ATOM 901 C CA . ARG A 1 115 ? 2.037 18.173 -11.586 1.00 94.75 115 ARG A CA 1
ATOM 902 C C . ARG A 1 115 ? 0.577 18.116 -12.018 1.00 94.75 115 ARG A C 1
ATOM 904 O O . ARG A 1 115 ? -0.062 17.082 -11.860 1.00 94.75 115 ARG A O 1
ATOM 911 N N . MET A 1 116 ? 0.049 19.208 -12.571 1.00 94.12 116 MET A N 1
ATOM 912 C CA . MET A 1 116 ? -1.334 19.252 -13.056 1.00 94.12 116 MET A CA 1
ATOM 913 C C . MET A 1 116 ? -1.557 18.282 -14.219 1.00 94.12 116 MET A C 1
ATOM 915 O O . MET A 1 116 ? -2.541 17.547 -14.212 1.00 94.12 116 MET A O 1
ATOM 919 N N . ARG A 1 117 ? -0.624 18.232 -15.178 1.00 95.81 117 ARG A N 1
ATOM 920 C CA . ARG A 1 117 ? -0.674 17.288 -16.306 1.00 95.81 117 ARG A CA 1
ATOM 921 C C . ARG A 1 117 ? -0.531 15.833 -15.863 1.00 95.81 117 ARG A C 1
ATOM 923 O O . ARG A 1 117 ? -1.214 14.970 -16.396 1.00 95.81 117 ARG A O 1
ATOM 930 N N . SER A 1 118 ? 0.283 15.580 -14.841 1.00 96.25 118 SER A N 1
ATOM 931 C CA . SER A 1 118 ? 0.563 14.233 -14.323 1.00 96.25 118 SER A CA 1
ATOM 932 C C . SER A 1 118 ? -0.362 13.815 -13.175 1.00 96.25 118 SER A C 1
ATOM 934 O O . SER A 1 118 ? -0.089 12.834 -12.486 1.00 96.25 118 SER A O 1
ATOM 936 N N . ARG A 1 119 ? -1.457 14.551 -12.923 1.00 95.81 119 ARG A N 1
ATOM 937 C CA . ARG A 1 119 ? -2.299 14.371 -11.726 1.00 95.81 119 ARG A CA 1
ATOM 938 C C . ARG A 1 119 ? -2.801 12.935 -11.560 1.00 95.81 119 ARG A C 1
ATOM 940 O O . ARG A 1 119 ? -2.774 12.415 -10.449 1.00 95.81 119 ARG A O 1
ATOM 947 N N . ARG A 1 120 ? -3.245 12.293 -12.645 1.00 96.19 120 ARG A N 1
ATOM 948 C CA . ARG A 1 120 ? -3.757 10.910 -12.616 1.00 96.19 120 ARG A CA 1
ATOM 949 C C . ARG A 1 120 ? -2.646 9.915 -12.270 1.00 96.19 120 ARG A C 1
ATOM 951 O O . ARG A 1 120 ? -2.833 9.109 -11.367 1.00 96.19 120 ARG A O 1
ATOM 958 N N . THR A 1 121 ? -1.475 10.050 -12.891 1.00 97.12 121 THR A N 1
ATOM 959 C CA . THR A 1 121 ? -0.286 9.228 -12.609 1.00 97.12 121 THR A CA 1
ATOM 960 C C . THR A 1 121 ? 0.178 9.371 -11.158 1.00 97.12 121 THR A C 1
ATOM 962 O O . THR A 1 121 ? 0.478 8.375 -10.507 1.00 97.12 121 THR A O 1
ATOM 965 N N . ILE A 1 122 ? 0.162 10.593 -10.609 1.00 97.69 122 ILE A N 1
ATOM 966 C CA . ILE A 1 122 ? 0.486 10.853 -9.196 1.00 97.69 122 ILE A CA 1
ATOM 967 C C . ILE A 1 122 ? -0.483 10.105 -8.274 1.00 97.69 122 ILE A C 1
ATOM 969 O O . ILE A 1 122 ? -0.050 9.404 -7.362 1.00 97.69 122 ILE A O 1
ATOM 973 N N . ILE A 1 123 ? -1.793 10.223 -8.516 1.00 97.94 123 ILE A N 1
ATOM 974 C CA . ILE A 1 123 ? -2.818 9.523 -7.725 1.00 97.94 123 ILE A CA 1
ATOM 975 C C . ILE A 1 123 ? -2.619 8.005 -7.818 1.00 97.94 123 ILE A C 1
ATOM 977 O O . ILE A 1 123 ? -2.639 7.328 -6.791 1.00 97.94 123 ILE A O 1
ATOM 981 N N . GLY A 1 124 ? -2.360 7.479 -9.017 1.00 98.00 124 GLY A N 1
ATOM 982 C CA . GLY A 1 124 ? -2.099 6.058 -9.235 1.00 98.00 124 GLY A CA 1
ATOM 983 C C . GLY A 1 124 ? -0.848 5.558 -8.508 1.00 98.00 124 GLY A C 1
ATOM 984 O O . GLY A 1 124 ? -0.869 4.469 -7.936 1.00 98.00 124 GLY A O 1
ATOM 985 N N . ALA A 1 125 ? 0.221 6.358 -8.456 1.00 98.25 125 ALA A N 1
ATOM 986 C CA . ALA A 1 125 ? 1.432 6.033 -7.701 1.00 98.25 125 ALA A CA 1
ATOM 987 C C . ALA A 1 125 ? 1.160 5.942 -6.192 1.00 98.25 125 ALA A C 1
ATOM 989 O O . ALA A 1 125 ? 1.622 5.013 -5.532 1.00 98.25 125 ALA A O 1
ATOM 990 N N . TYR A 1 126 ? 0.359 6.857 -5.642 1.00 98.50 126 TYR A N 1
ATOM 991 C CA . TYR A 1 126 ? -0.047 6.783 -4.240 1.00 98.50 126 TYR A CA 1
ATOM 992 C C . TYR A 1 126 ? -0.966 5.592 -3.937 1.00 98.50 126 TYR A C 1
ATOM 994 O O . TYR A 1 126 ? -0.797 4.948 -2.902 1.00 98.50 126 TYR A O 1
ATOM 1002 N N . GLN A 1 127 ? -1.920 5.285 -4.825 1.00 98.25 127 GLN A N 1
ATOM 1003 C CA . GLN A 1 127 ? -2.777 4.103 -4.688 1.00 98.25 127 GLN A CA 1
ATOM 1004 C C . GLN A 1 127 ? -1.935 2.824 -4.656 1.00 98.25 127 GLN A C 1
ATOM 1006 O O . GLN A 1 127 ? -2.114 2.000 -3.762 1.00 98.25 127 GLN A O 1
ATOM 1011 N N . GLN A 1 128 ? -0.954 2.688 -5.552 1.00 98.00 128 GLN A N 1
ATOM 1012 C CA . GLN A 1 128 ? -0.062 1.528 -5.541 1.00 98.00 128 GLN A CA 1
ATOM 1013 C C . GLN A 1 128 ? 0.850 1.494 -4.322 1.00 98.00 128 GLN A C 1
ATOM 1015 O O . GLN A 1 128 ? 1.040 0.431 -3.735 1.00 98.00 128 GLN A O 1
ATOM 1020 N N . ARG A 1 129 ? 1.366 2.644 -3.876 1.00 98.31 129 ARG A N 1
ATOM 1021 C CA . ARG A 1 129 ? 2.147 2.698 -2.639 1.00 98.31 129 ARG A CA 1
ATOM 1022 C C . ARG A 1 129 ? 1.329 2.191 -1.444 1.00 98.31 129 ARG A C 1
ATOM 1024 O O . ARG A 1 129 ? 1.810 1.329 -0.716 1.00 98.31 129 ARG A O 1
ATOM 1031 N N . LEU A 1 130 ? 0.078 2.640 -1.285 1.00 98.25 130 LEU A N 1
ATOM 1032 C CA . LEU A 1 130 ? -0.836 2.125 -0.251 1.00 98.25 130 LEU A CA 1
ATOM 1033 C C . LEU A 1 130 ? -1.139 0.631 -0.428 1.00 98.25 130 LEU A C 1
ATOM 1035 O O . LEU A 1 130 ? -1.175 -0.103 0.558 1.00 98.25 130 LEU A O 1
ATOM 1039 N N . HIS A 1 131 ? -1.333 0.170 -1.665 1.00 96.94 131 HIS A N 1
ATOM 1040 C CA . HIS A 1 131 ? -1.570 -1.242 -1.968 1.00 96.94 131 HIS A CA 1
ATOM 1041 C C . HIS A 1 131 ? -0.419 -2.132 -1.478 1.00 96.94 131 HIS A C 1
ATOM 1043 O O . HIS A 1 131 ? -0.657 -3.124 -0.788 1.00 96.94 131 HIS A O 1
ATOM 1049 N N . TYR A 1 132 ? 0.825 -1.758 -1.780 1.00 97.56 132 TYR A N 1
ATOM 1050 C CA . TYR A 1 132 ? 2.011 -2.516 -1.382 1.00 97.56 132 TYR A CA 1
ATOM 1051 C C . TYR A 1 132 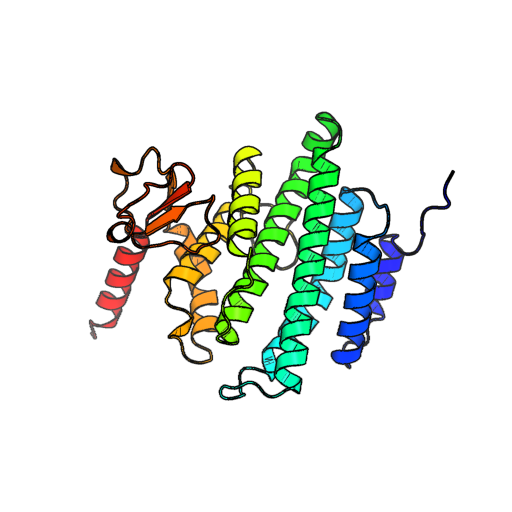? 2.341 -2.387 0.113 1.00 97.56 132 TYR A C 1
ATOM 1053 O O . TYR A 1 132 ? 2.721 -3.374 0.739 1.00 97.56 132 TYR A O 1
ATOM 1061 N N . LEU A 1 133 ? 2.095 -1.236 0.745 1.00 97.12 133 LEU A N 1
ATOM 1062 C CA . LEU A 1 133 ? 2.143 -1.145 2.212 1.00 97.12 133 LEU A CA 1
ATOM 1063 C C . LEU A 1 133 ? 1.113 -2.089 2.863 1.00 97.12 133 LEU A C 1
ATOM 1065 O O . LEU A 1 133 ? 1.397 -2.747 3.863 1.00 97.12 133 LEU A O 1
ATOM 1069 N N . GLY A 1 134 ? -0.059 -2.232 2.241 1.00 94.38 134 GLY A N 1
ATOM 1070 C CA . GLY A 1 134 ? -1.062 -3.217 2.630 1.00 94.38 134 GLY A CA 1
ATOM 1071 C C . GLY A 1 134 ? -0.611 -4.665 2.497 1.00 94.38 134 GLY A C 1
ATOM 1072 O O . GLY A 1 134 ? -0.968 -5.492 3.334 1.00 94.38 134 GLY A O 1
ATOM 1073 N N . TRP A 1 135 ? 0.202 -4.969 1.486 1.00 92.19 135 TRP A N 1
ATOM 1074 C CA . TRP A 1 135 ? 0.852 -6.271 1.350 1.00 92.19 135 TRP A CA 1
ATOM 1075 C C . TRP A 1 135 ? 1.785 -6.576 2.521 1.00 92.19 135 TRP A C 1
ATOM 1077 O O . TRP A 1 135 ? 1.690 -7.667 3.075 1.00 92.19 135 TRP A O 1
ATOM 1087 N N . MET A 1 136 ? 2.631 -5.624 2.941 1.00 92.81 136 MET A N 1
ATOM 1088 C CA . MET A 1 136 ? 3.504 -5.812 4.114 1.00 92.81 136 MET A CA 1
ATOM 1089 C C . MET A 1 136 ? 2.691 -6.048 5.385 1.00 92.81 136 MET A C 1
ATOM 1091 O O . MET A 1 136 ? 3.002 -6.954 6.154 1.00 92.81 136 MET A O 1
ATOM 1095 N N . LEU A 1 137 ? 1.630 -5.258 5.584 1.00 92.25 137 LEU A N 1
ATOM 1096 C CA . LEU A 1 137 ? 0.753 -5.389 6.745 1.00 92.25 137 LEU A CA 1
ATOM 1097 C C . LEU A 1 137 ? 0.081 -6.769 6.784 1.00 92.25 137 LEU A C 1
ATOM 1099 O O . LEU A 1 137 ? 0.100 -7.449 7.808 1.00 92.25 137 LEU A O 1
ATOM 1103 N N . LEU A 1 138 ? -0.478 -7.200 5.650 1.00 88.56 138 LEU A N 1
ATOM 1104 C CA . LEU A 1 138 ? -1.121 -8.504 5.523 1.00 88.56 138 LEU A CA 1
ATOM 1105 C C . LEU A 1 138 ? -0.125 -9.645 5.751 1.00 88.56 138 LEU A C 1
ATOM 1107 O O . LEU A 1 138 ? -0.440 -10.585 6.473 1.00 88.56 138 LEU A O 1
ATOM 1111 N N . HIS A 1 139 ? 1.068 -9.557 5.167 1.00 87.88 139 HIS A N 1
ATOM 1112 C CA . HIS A 1 139 ? 2.099 -10.584 5.304 1.00 87.88 139 HIS A CA 1
ATOM 1113 C C . HIS A 1 139 ? 2.559 -10.749 6.761 1.00 87.88 139 HIS A C 1
ATOM 1115 O O . HIS A 1 139 ? 2.713 -11.878 7.231 1.00 87.88 139 HIS A O 1
ATOM 1121 N N . GLY A 1 140 ? 2.679 -9.652 7.517 1.00 87.44 140 GLY A N 1
ATOM 1122 C CA . GLY A 1 140 ? 2.951 -9.707 8.959 1.00 87.44 140 GLY A CA 1
ATOM 1123 C C . GLY A 1 140 ? 1.850 -10.420 9.737 1.00 87.44 140 GLY A C 1
ATOM 1124 O O . GLY A 1 140 ? 2.129 -11.331 10.514 1.00 87.44 140 GLY A O 1
ATOM 1125 N N . PHE A 1 141 ? 0.585 -10.113 9.442 1.00 86.50 141 PHE A N 1
ATOM 1126 C CA . PHE A 1 141 ? -0.546 -10.815 10.050 1.00 86.50 141 PHE A CA 1
ATOM 1127 C C . PHE A 1 141 ? -0.565 -12.309 9.728 1.00 86.50 141 PHE A C 1
ATOM 1129 O O . PHE A 1 141 ? -0.806 -13.121 10.615 1.00 86.50 141 PHE A O 1
ATOM 1136 N N . GLN A 1 142 ? -0.275 -12.690 8.484 1.00 81.69 142 GLN A N 1
ATOM 1137 C CA . GLN A 1 142 ? -0.281 -14.095 8.081 1.00 81.69 142 GLN A CA 1
ATOM 1138 C C . GLN A 1 142 ? 0.891 -14.899 8.660 1.00 81.69 1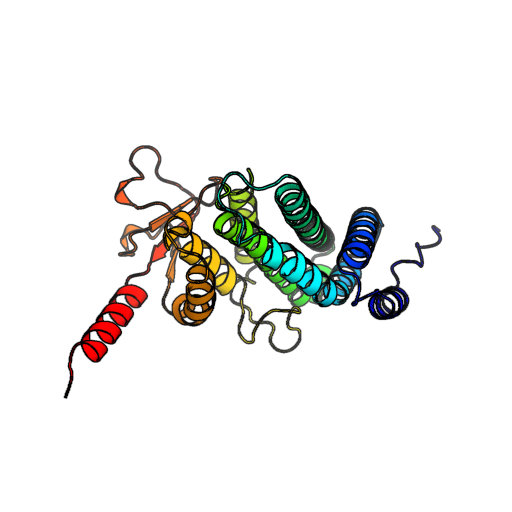42 GLN A C 1
ATOM 1140 O O . GLN A 1 142 ? 0.786 -16.116 8.798 1.00 81.69 142 GLN A O 1
ATOM 1145 N N . THR A 1 143 ? 2.007 -14.242 8.974 1.00 80.69 143 THR A N 1
ATOM 1146 C CA . THR A 1 143 ? 3.186 -14.875 9.585 1.00 80.69 143 THR A CA 1
ATOM 1147 C C . THR A 1 143 ? 3.223 -14.724 11.111 1.00 80.69 143 THR A C 1
ATOM 1149 O O . THR A 1 143 ? 4.196 -15.144 11.734 1.00 80.69 143 THR A O 1
ATOM 1152 N N . TYR A 1 144 ? 2.171 -14.153 11.719 1.00 81.62 144 TYR A N 1
ATOM 1153 C CA . TYR A 1 144 ? 2.100 -13.794 13.144 1.00 81.62 144 TYR A CA 1
ATOM 1154 C C . TYR A 1 144 ? 3.298 -12.952 13.613 1.00 81.62 144 TYR A C 1
ATOM 1156 O O . TYR A 1 144 ? 3.746 -13.047 14.755 1.00 81.62 144 TYR A O 1
ATOM 1164 N N . GLN A 1 145 ? 3.824 -12.117 12.719 1.00 81.44 145 GLN A N 1
ATOM 1165 C CA . GLN A 1 145 ? 4.895 -11.177 13.007 1.00 81.44 145 GLN A CA 1
ATOM 1166 C C . GLN A 1 145 ? 4.315 -9.791 13.255 1.00 81.44 145 GLN A C 1
ATOM 1168 O O . GLN A 1 145 ? 3.361 -9.370 12.600 1.00 81.44 145 GLN A O 1
ATOM 1173 N N . HIS A 1 146 ? 4.922 -9.058 14.186 1.00 80.88 146 HIS A N 1
ATOM 1174 C CA . HIS A 1 146 ? 4.596 -7.651 14.368 1.00 80.88 146 HIS A CA 1
ATOM 1175 C C . HIS A 1 146 ? 4.865 -6.869 13.079 1.00 80.88 146 HIS A C 1
ATOM 1177 O O . HIS A 1 146 ? 5.811 -7.160 12.344 1.00 80.88 146 HIS A O 1
ATOM 1183 N N . ALA A 1 147 ? 4.033 -5.856 12.828 1.00 82.06 147 ALA A N 1
ATOM 1184 C CA . ALA A 1 147 ? 4.258 -4.915 11.742 1.00 82.06 147 ALA A CA 1
ATOM 1185 C C . ALA A 1 147 ? 5.681 -4.325 11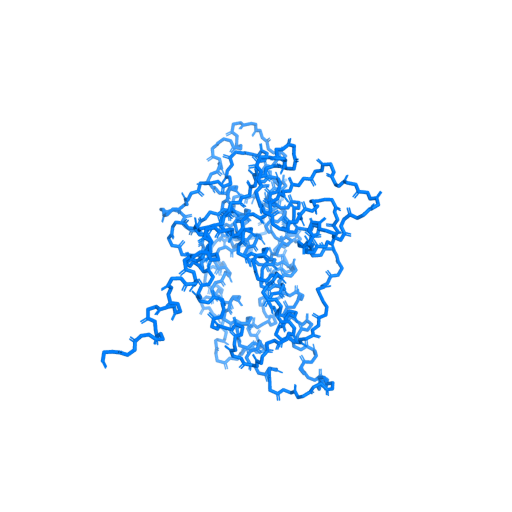.848 1.00 82.06 147 ALA A C 1
ATOM 1187 O O . ALA A 1 147 ? 6.085 -3.938 12.949 1.00 82.06 147 ALA A O 1
ATOM 1188 N N . PRO A 1 148 ? 6.439 -4.245 10.738 1.00 87.44 148 PRO A N 1
ATOM 1189 C CA . PRO A 1 148 ? 7.737 -3.585 10.729 1.00 87.44 148 PRO A CA 1
ATOM 1190 C C . PRO A 1 148 ? 7.652 -2.162 11.286 1.00 87.44 148 PRO A C 1
ATOM 1192 O O . PRO A 1 148 ? 6.697 -1.436 11.003 1.00 87.44 148 PRO A O 1
ATOM 1195 N N . HIS A 1 149 ? 8.671 -1.756 12.044 1.00 91.81 149 HIS A N 1
ATOM 1196 C CA . HIS A 1 149 ? 8.759 -0.400 12.580 1.00 91.81 149 HIS A CA 1
ATOM 1197 C C . HIS A 1 149 ? 8.703 0.637 11.446 1.00 91.81 149 HIS A C 1
ATOM 1199 O O . HIS A 1 149 ? 9.444 0.544 10.468 1.00 91.81 149 HIS A O 1
ATOM 1205 N N . GLY A 1 150 ? 7.840 1.636 11.593 1.00 94.50 150 GLY A N 1
ATOM 1206 C CA . GLY A 1 150 ? 7.583 2.704 10.632 1.00 94.50 150 GLY A CA 1
ATOM 1207 C C . GLY A 1 150 ? 6.475 2.406 9.619 1.00 94.50 150 GLY A C 1
ATOM 1208 O O . GLY A 1 150 ? 6.089 3.319 8.887 1.00 94.50 150 GLY A O 1
ATOM 1209 N N . LEU A 1 151 ? 5.947 1.175 9.553 1.00 95.56 151 LEU A N 1
ATOM 1210 C CA . LEU A 1 151 ? 4.953 0.799 8.542 1.00 95.56 151 LEU A CA 1
ATOM 1211 C C . LEU A 1 151 ? 3.676 1.644 8.648 1.00 95.56 151 LEU A C 1
ATOM 1213 O O . LEU A 1 151 ? 3.158 2.111 7.632 1.00 95.56 151 LEU A O 1
ATOM 1217 N N . TRP A 1 152 ? 3.165 1.867 9.860 1.00 96.56 152 TRP A N 1
ATOM 1218 C CA . TRP A 1 152 ? 1.952 2.662 10.052 1.00 96.56 152 TRP A CA 1
ATOM 1219 C C . TRP A 1 152 ? 2.200 4.131 9.763 1.00 96.56 152 TRP A C 1
ATOM 1221 O O . TRP A 1 152 ? 1.393 4.756 9.077 1.00 96.56 152 TRP A O 1
ATOM 1231 N N . ARG A 1 153 ? 3.355 4.659 10.175 1.00 96.56 153 ARG A N 1
ATOM 1232 C CA . ARG A 1 153 ? 3.768 6.019 9.817 1.00 96.56 153 ARG A CA 1
ATOM 1233 C C . ARG A 1 153 ? 3.819 6.208 8.299 1.00 96.56 153 ARG A C 1
ATOM 1235 O O . ARG A 1 153 ? 3.365 7.233 7.789 1.00 96.56 153 ARG A O 1
ATOM 1242 N N . GLU A 1 154 ? 4.318 5.218 7.560 1.00 97.12 154 GLU A N 1
ATOM 1243 C CA . GLU A 1 154 ? 4.299 5.241 6.097 1.00 97.12 154 GLU A CA 1
ATOM 1244 C C . GLU A 1 154 ? 2.881 5.189 5.524 1.00 97.12 154 GLU A C 1
ATOM 1246 O O . GLU A 1 154 ? 2.568 5.981 4.632 1.00 97.12 154 GLU A O 1
ATOM 1251 N N . ILE A 1 155 ? 2.011 4.311 6.029 1.00 98.12 155 ILE A N 1
ATOM 1252 C CA . ILE A 1 155 ? 0.610 4.207 5.593 1.00 98.12 155 ILE A CA 1
ATOM 1253 C C . ILE A 1 155 ? -0.122 5.539 5.816 1.00 98.12 155 ILE A C 1
ATOM 1255 O O . ILE A 1 155 ? -0.701 6.095 4.876 1.00 98.12 155 ILE A O 1
ATOM 1259 N N . HIS A 1 156 ? -0.048 6.083 7.033 1.00 97.62 156 HIS A N 1
ATOM 1260 C CA . HIS A 1 156 ? -0.691 7.341 7.413 1.00 97.62 156 HIS A CA 1
ATOM 1261 C C . HIS A 1 156 ? -0.144 8.516 6.609 1.00 97.62 156 HIS A C 1
ATOM 1263 O O . HIS A 1 156 ? -0.920 9.287 6.041 1.00 97.62 156 HIS A O 1
ATOM 1269 N N . GLY A 1 157 ? 1.182 8.622 6.489 1.00 96.88 157 GLY A N 1
ATOM 1270 C CA . GLY A 1 157 ? 1.840 9.681 5.728 1.00 96.88 157 GLY A CA 1
ATOM 1271 C C . GLY A 1 157 ? 1.508 9.632 4.235 1.00 96.88 157 GLY A C 1
ATOM 1272 O O . GLY A 1 157 ? 1.260 10.672 3.621 1.00 96.88 157 GLY A O 1
ATOM 1273 N N . THR A 1 158 ? 1.437 8.430 3.653 1.00 97.94 158 THR A N 1
ATOM 1274 C CA . THR A 1 158 ? 1.034 8.237 2.250 1.00 97.94 158 THR A CA 1
ATOM 1275 C C . THR A 1 158 ? -0.384 8.746 2.031 1.00 97.94 158 THR A C 1
ATOM 1277 O O . THR A 1 158 ? -0.615 9.555 1.133 1.00 97.94 158 THR A O 1
ATOM 1280 N N . TYR A 1 159 ? -1.331 8.316 2.866 1.00 97.88 159 TYR A N 1
ATOM 1281 C CA . TYR A 1 159 ? -2.724 8.725 2.737 1.00 97.88 159 TYR A CA 1
ATOM 1282 C C . TYR A 1 159 ? -2.908 10.234 2.969 1.00 97.88 159 TYR A C 1
ATOM 1284 O O . TYR A 1 159 ? -3.535 10.909 2.151 1.00 97.88 159 TYR A O 1
ATOM 1292 N N . AL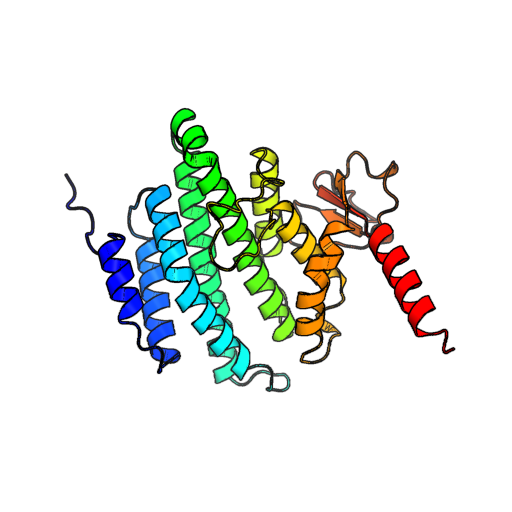A A 1 160 ? -2.293 10.793 4.015 1.00 96.06 160 ALA A N 1
ATOM 1293 C CA . ALA A 1 160 ? -2.352 12.224 4.312 1.00 96.06 160 ALA A CA 1
ATOM 1294 C C . ALA A 1 160 ? -1.828 13.086 3.148 1.00 96.06 160 ALA A C 1
ATOM 1296 O O . ALA A 1 160 ? -2.421 14.117 2.820 1.00 96.06 160 ALA A O 1
ATOM 1297 N N . ALA A 1 161 ? -0.762 12.646 2.470 1.00 96.38 161 ALA A N 1
ATOM 1298 C CA . ALA A 1 161 ? -0.228 13.340 1.300 1.00 96.38 161 ALA A CA 1
ATOM 1299 C C . ALA A 1 161 ? -1.222 13.362 0.122 1.00 96.38 161 ALA A C 1
ATOM 1301 O O . ALA A 1 161 ? -1.391 14.400 -0.522 1.00 96.38 161 ALA A O 1
ATOM 1302 N N . VAL A 1 162 ? -1.936 12.258 -0.127 1.00 96.50 162 VAL A N 1
ATOM 1303 C CA . VAL A 1 162 ? -2.986 12.199 -1.163 1.00 96.50 162 VAL A CA 1
ATOM 1304 C C . VAL A 1 162 ? -4.174 13.089 -0.815 1.00 96.50 162 VAL A C 1
ATOM 1306 O O . VAL A 1 162 ? -4.728 13.754 -1.696 1.00 96.50 162 VAL A O 1
ATOM 1309 N N . VAL A 1 163 ? -4.568 13.109 0.462 1.00 95.62 163 VAL A N 1
ATOM 1310 C CA . VAL A 1 163 ? -5.648 13.971 0.955 1.00 95.62 163 VAL A CA 1
ATOM 1311 C C . VAL A 1 163 ? -5.294 15.434 0.720 1.00 95.62 163 VAL A C 1
ATOM 1313 O O . VAL A 1 163 ? -6.069 16.146 0.083 1.00 95.62 163 VAL A O 1
ATOM 1316 N N . LYS A 1 164 ? -4.084 15.852 1.111 1.00 94.50 164 LYS A N 1
ATOM 1317 C CA . LYS A 1 164 ? -3.562 17.207 0.871 1.00 94.50 164 LYS A CA 1
ATOM 1318 C C . LYS A 1 164 ? -3.532 17.577 -0.618 1.00 94.50 164 LYS A C 1
ATOM 1320 O O . LYS A 1 164 ? -3.750 18.732 -0.967 1.00 94.50 164 LYS A O 1
ATOM 1325 N N . GLY A 1 165 ? -3.280 16.606 -1.496 1.00 93.62 165 GLY A N 1
ATOM 1326 C CA . GLY A 1 165 ? -3.316 16.778 -2.952 1.00 93.62 165 GLY A CA 1
ATOM 1327 C C . GLY A 1 165 ? -4.715 16.750 -3.586 1.00 93.62 165 GLY A C 1
ATOM 1328 O O . GLY A 1 165 ? -4.823 16.909 -4.803 1.00 93.62 165 GLY A O 1
ATOM 1329 N N . GLY A 1 166 ? -5.781 16.517 -2.809 1.00 95.44 166 GLY A N 1
ATOM 1330 C CA . GLY A 1 166 ? -7.159 16.448 -3.311 1.00 95.44 166 GLY A CA 1
ATOM 1331 C C . GLY A 1 166 ? -7.407 15.283 -4.278 1.00 95.44 166 GLY A C 1
ATOM 1332 O O . GLY A 1 166 ? -8.167 15.426 -5.237 1.00 95.44 166 GLY A O 1
ATOM 1333 N N . GLY A 1 167 ? -6.700 14.162 -4.095 1.00 95.69 167 GLY A N 1
ATOM 1334 C CA . GLY A 1 167 ? -6.780 12.985 -4.971 1.00 95.69 167 GLY A CA 1
ATOM 1335 C C . GLY A 1 167 ? -7.368 11.731 -4.324 1.00 95.69 167 GLY A C 1
ATOM 1336 O O . GLY A 1 167 ? -7.415 10.686 -4.965 1.00 95.69 167 GLY A O 1
ATOM 1337 N N . HIS A 1 168 ? -7.772 11.807 -3.055 1.00 96.00 168 HIS A N 1
ATOM 1338 C CA . HIS A 1 168 ? -8.038 10.624 -2.233 1.00 96.00 168 HIS A CA 1
ATOM 1339 C C . HIS A 1 168 ? -9.296 9.856 -2.648 1.00 96.00 168 HIS A C 1
ATOM 1341 O O . HIS A 1 168 ? -9.278 8.627 -2.583 1.00 96.00 168 HIS A O 1
ATOM 1347 N N . ASP A 1 169 ? -10.310 10.555 -3.165 1.00 95.88 169 ASP A N 1
ATOM 1348 C CA . ASP A 1 169 ? -11.578 9.979 -3.639 1.00 95.88 169 ASP A CA 1
ATOM 1349 C C . ASP A 1 169 ? -11.645 9.776 -5.161 1.00 95.88 169 ASP A C 1
ATOM 1351 O O . ASP A 1 169 ? -12.689 9.431 -5.708 1.00 95.88 169 ASP A O 1
ATOM 1355 N N . ILE A 1 170 ? -10.536 9.971 -5.880 1.00 96.56 170 ILE A N 1
ATOM 1356 C CA . ILE A 1 170 ? -10.518 9.816 -7.337 1.00 96.56 170 ILE A CA 1
ATOM 1357 C C . ILE A 1 170 ? -10.303 8.345 -7.702 1.00 96.56 170 ILE A C 1
ATOM 1359 O O . ILE A 1 170 ? -9.248 7.772 -7.420 1.00 96.56 170 ILE A O 1
ATOM 1363 N N . ALA A 1 171 ? -11.288 7.757 -8.380 1.00 94.69 171 ALA A N 1
ATOM 1364 C CA . ALA A 1 171 ? -11.161 6.462 -9.040 1.00 94.69 171 ALA A CA 1
ATOM 1365 C C . ALA A 1 171 ? -10.509 6.625 -10.424 1.00 94.69 171 ALA A C 1
ATOM 1367 O O . ALA A 1 171 ? -10.846 7.533 -11.189 1.00 94.69 171 ALA A O 1
ATOM 1368 N N . LEU A 1 172 ? -9.569 5.738 -10.758 1.00 94.19 172 LEU A N 1
ATOM 1369 C CA . LEU A 1 172 ? -8.802 5.777 -12.008 1.00 94.19 172 LEU A CA 1
ATOM 1370 C C . LEU A 1 172 ? -9.225 4.667 -12.977 1.00 94.19 172 LEU A C 1
ATOM 1372 O O . LEU A 1 172 ? -8.380 3.985 -13.529 1.00 94.19 172 LEU A O 1
ATOM 1376 N N . ASP A 1 173 ? -10.520 4.459 -13.215 1.00 89.56 173 ASP A N 1
ATOM 1377 C CA . ASP A 1 173 ? -10.985 3.258 -13.934 1.00 89.56 173 ASP A CA 1
ATOM 1378 C C . ASP A 1 173 ? -10.406 3.060 -15.341 1.00 89.56 173 ASP A C 1
ATOM 1380 O O . ASP A 1 173 ? -10.179 1.919 -15.736 1.00 89.56 173 ASP A O 1
ATOM 1384 N N . LYS A 1 174 ? -10.148 4.152 -16.074 1.00 86.25 174 LYS A N 1
ATOM 1385 C CA . LYS A 1 174 ? -9.544 4.108 -17.419 1.00 86.25 174 LYS A CA 1
ATOM 1386 C C . LYS A 1 174 ? -8.027 3.892 -17.396 1.00 86.25 174 LYS A C 1
ATOM 1388 O O . LYS A 1 174 ? -7.515 3.176 -18.242 1.00 86.25 174 LYS A O 1
ATOM 1393 N N . ASP A 1 175 ? -7.340 4.477 -16.417 1.00 86.69 175 ASP A N 1
ATOM 1394 C CA . ASP A 1 175 ? -5.877 4.398 -16.256 1.00 86.69 175 ASP A CA 1
ATOM 1395 C C . ASP A 1 175 ? -5.555 3.632 -14.975 1.00 86.69 175 ASP A C 1
ATOM 1397 O O . ASP A 1 175 ? -4.824 4.101 -14.098 1.00 86.69 175 ASP A O 1
ATOM 1401 N N . ARG A 1 176 ? -6.231 2.495 -14.804 1.00 91.19 176 ARG A N 1
ATOM 1402 C CA . ARG A 1 176 ? -6.262 1.814 -13.518 1.00 91.19 176 ARG A CA 1
ATOM 1403 C C . ARG A 1 176 ? -4.870 1.295 -13.185 1.00 91.19 176 ARG A C 1
ATOM 1405 O O . ARG A 1 176 ? -4.300 0.577 -14.009 1.00 91.19 176 ARG A O 1
ATOM 1412 N N . PRO A 1 177 ? -4.349 1.569 -11.977 1.00 92.56 177 PRO A N 1
ATOM 1413 C CA . PRO A 1 177 ? -3.116 0.937 -11.558 1.00 92.56 177 PRO A CA 1
ATOM 1414 C C . PRO A 1 177 ? -3.262 -0.592 -11.570 1.00 92.56 177 PRO A C 1
ATOM 1416 O O . PRO A 1 177 ? -4.314 -1.120 -11.182 1.00 92.56 177 PRO A O 1
ATOM 1419 N N . PRO A 1 178 ? -2.239 -1.322 -12.035 1.00 94.06 178 PRO A N 1
ATOM 1420 C CA . PRO A 1 178 ? -2.327 -2.763 -12.199 1.00 94.06 178 PRO A CA 1
ATOM 1421 C C . PRO A 1 178 ? -2.549 -3.455 -10.851 1.00 94.06 178 PRO A C 1
ATOM 1423 O O . PRO A 1 178 ? -2.058 -3.023 -9.813 1.00 94.06 178 PRO A O 1
ATOM 1426 N N . GLY A 1 179 ? -3.347 -4.523 -10.862 1.00 88.88 179 GLY A N 1
ATOM 1427 C CA . GLY A 1 179 ? -3.691 -5.274 -9.651 1.00 88.88 179 GLY A CA 1
ATOM 1428 C C . GLY A 1 179 ? -4.812 -4.674 -8.794 1.00 88.88 179 GLY A C 1
ATOM 1429 O O . GLY A 1 179 ? -5.297 -5.366 -7.900 1.00 88.88 179 GLY A O 1
ATOM 1430 N N . LEU A 1 180 ? -5.280 -3.453 -9.080 1.00 91.75 180 LEU A N 1
ATOM 1431 C CA . LEU A 1 180 ? -6.433 -2.854 -8.399 1.00 91.75 180 LEU A CA 1
ATOM 1432 C C . LEU A 1 180 ? -7.759 -3.174 -9.108 1.00 91.75 180 LEU A C 1
ATOM 1434 O O . LEU A 1 180 ? -7.811 -3.420 -10.317 1.00 91.75 180 LEU A O 1
ATOM 1438 N N . VAL A 1 181 ? -8.859 -3.157 -8.349 1.00 90.94 181 VAL A N 1
ATOM 1439 C CA . VAL A 1 181 ? -10.221 -3.351 -8.877 1.00 90.94 181 VAL A CA 1
ATOM 1440 C C . VAL A 1 181 ? -10.859 -2.018 -9.285 1.00 90.94 181 VAL A C 1
ATOM 1442 O O . VAL A 1 181 ? -10.396 -0.947 -8.885 1.00 90.94 181 VAL A O 1
ATOM 1445 N N . ALA A 1 182 ? -11.913 -2.073 -10.102 1.00 90.06 182 ALA A N 1
ATOM 1446 C CA . ALA A 1 182 ? -12.671 -0.890 -10.519 1.00 90.06 182 ALA A CA 1
ATOM 1447 C C . ALA A 1 182 ? -13.199 -0.104 -9.312 1.00 90.06 182 ALA A C 1
ATOM 1449 O O . ALA A 1 182 ? -13.572 -0.703 -8.305 1.00 90.06 182 ALA A O 1
ATOM 1450 N N . GLY A 1 183 ? -13.221 1.223 -9.406 1.00 90.56 183 GLY A N 1
ATOM 1451 C CA . GLY A 1 183 ? -13.680 2.101 -8.331 1.00 90.56 183 GLY A CA 1
ATOM 1452 C C . GLY A 1 183 ? -12.729 2.200 -7.131 1.00 90.56 183 GLY A C 1
ATOM 1453 O O . GLY A 1 183 ? -13.053 2.888 -6.166 1.00 90.56 183 GLY A O 1
ATOM 1454 N N . THR A 1 184 ? -11.554 1.553 -7.160 1.00 93.31 184 THR A N 1
ATOM 1455 C CA . THR A 1 184 ? -10.573 1.667 -6.069 1.00 93.31 184 THR A CA 1
ATOM 1456 C C . THR A 1 184 ? -10.029 3.093 -5.987 1.00 93.31 184 THR A C 1
ATOM 1458 O O . THR A 1 184 ? -9.480 3.621 -6.956 1.00 93.31 184 THR A O 1
ATOM 1461 N N . THR A 1 185 ? -10.136 3.699 -4.805 1.00 96.56 185 THR A N 1
ATOM 1462 C CA . THR A 1 185 ? -9.559 5.010 -4.482 1.00 96.56 185 THR A CA 1
ATOM 1463 C C . THR A 1 185 ? -8.493 4.884 -3.389 1.00 96.56 185 THR A C 1
ATOM 1465 O O . THR A 1 185 ? -8.398 3.859 -2.708 1.00 96.56 185 THR A O 1
ATOM 1468 N N . ALA A 1 186 ? -7.683 5.926 -3.170 1.00 97.25 186 ALA A N 1
ATOM 1469 C CA . ALA A 1 186 ? -6.733 5.916 -2.051 1.00 97.25 186 ALA A CA 1
ATOM 1470 C C . ALA A 1 186 ? -7.468 5.904 -0.698 1.00 97.25 186 ALA A C 1
ATOM 1472 O O . ALA A 1 186 ? -7.025 5.245 0.240 1.00 97.25 186 ALA A O 1
ATOM 1473 N N . HIS A 1 187 ? -8.623 6.572 -0.625 1.00 96.44 187 HIS A N 1
ATOM 1474 C CA . HIS A 1 187 ? -9.522 6.540 0.524 1.00 96.44 187 HIS A CA 1
ATOM 1475 C C . HIS A 1 187 ? -10.066 5.131 0.794 1.00 96.44 187 HIS A C 1
ATOM 1477 O O . HIS A 1 187 ? -10.067 4.672 1.937 1.00 96.44 187 HIS A O 1
ATOM 1483 N N . HIS A 1 188 ? -10.450 4.404 -0.260 1.00 95.38 188 HIS A N 1
ATOM 1484 C CA . HIS A 1 188 ? -10.859 3.005 -0.158 1.00 95.38 188 HIS A CA 1
ATOM 1485 C C .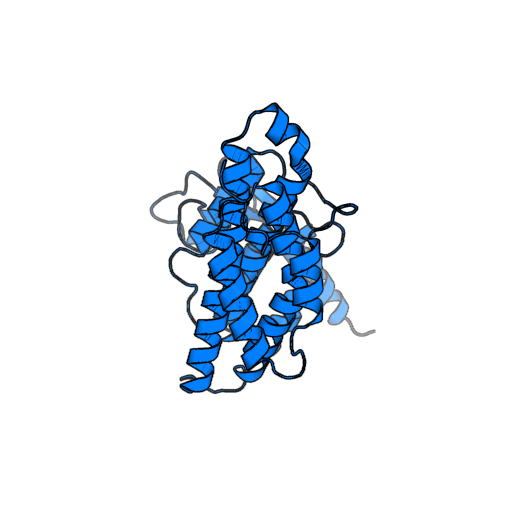 HIS A 1 188 ? -9.727 2.128 0.402 1.00 95.38 188 HIS A C 1
ATOM 1487 O O . HIS A 1 188 ? -9.928 1.405 1.378 1.00 95.38 188 HIS A O 1
ATOM 1493 N N . LEU A 1 189 ? -8.521 2.226 -0.171 1.00 96.06 189 LEU A N 1
ATOM 1494 C CA . LEU A 1 189 ? -7.363 1.444 0.271 1.00 96.06 189 LEU A CA 1
ATOM 1495 C C . LEU A 1 189 ? -7.008 1.732 1.731 1.00 96.06 189 LEU A C 1
ATOM 1497 O O . LEU A 1 189 ? -6.849 0.796 2.507 1.00 96.06 189 LEU A O 1
ATOM 1501 N N . TYR A 1 190 ? -6.942 3.003 2.130 1.00 97.44 190 TYR A N 1
ATOM 1502 C CA . TYR A 1 190 ? -6.613 3.370 3.506 1.00 97.44 190 TYR A CA 1
ATOM 1503 C C . TYR A 1 190 ? -7.638 2.821 4.506 1.00 97.44 190 TYR A C 1
ATOM 1505 O O . TYR A 1 190 ? -7.256 2.138 5.454 1.00 97.44 190 TYR A O 1
ATOM 1513 N N . LYS A 1 191 ? -8.943 2.996 4.248 1.00 95.81 191 LYS A N 1
ATOM 1514 C CA . LYS A 1 191 ? -10.003 2.399 5.080 1.00 95.81 191 LYS A CA 1
ATOM 1515 C C . LYS A 1 191 ? -9.879 0.881 5.186 1.00 95.81 191 LYS A C 1
ATOM 1517 O O . LYS A 1 191 ? -10.049 0.339 6.276 1.00 95.81 191 LYS A O 1
ATOM 1522 N N . LYS A 1 192 ? -9.540 0.195 4.089 1.00 94.31 192 LYS A N 1
ATOM 1523 C CA . LYS A 1 192 ? -9.317 -1.258 4.089 1.00 94.31 192 LYS A CA 1
ATOM 1524 C C . LYS A 1 192 ? -8.192 -1.663 5.045 1.00 94.31 192 LYS A C 1
ATOM 1526 O O . LYS A 1 192 ? -8.351 -2.639 5.772 1.00 94.31 192 LYS A O 1
ATOM 1531 N N . LEU A 1 193 ? -7.089 -0.913 5.077 1.00 95.19 193 LEU A N 1
ATOM 1532 C CA . LEU A 1 193 ? -5.965 -1.172 5.988 1.00 95.19 193 LEU A CA 1
ATOM 1533 C C . LEU A 1 193 ? -6.347 -0.962 7.453 1.00 95.19 193 LEU A C 1
ATOM 1535 O O . LEU A 1 193 ? -6.019 -1.796 8.296 1.00 95.19 193 LEU A O 1
ATOM 1539 N N . LEU A 1 194 ? -7.080 0.114 7.751 1.00 95.44 194 LEU A N 1
ATOM 1540 C CA . LEU A 1 194 ? -7.556 0.391 9.107 1.00 95.44 194 LEU A CA 1
ATOM 1541 C C . LEU A 1 194 ? -8.517 -0.701 9.593 1.00 95.44 194 LEU A C 1
ATOM 1543 O O . LEU A 1 194 ? -8.346 -1.219 10.694 1.00 95.44 194 LEU A O 1
ATOM 1547 N N . LEU A 1 195 ? -9.478 -1.099 8.751 1.00 93.31 195 LEU A N 1
ATOM 1548 C CA . LEU A 1 195 ? -10.409 -2.189 9.043 1.00 93.31 195 LEU A CA 1
ATOM 1549 C C . LEU A 1 195 ? -9.693 -3.521 9.272 1.00 93.31 195 LEU A C 1
ATOM 1551 O O . LEU A 1 195 ? -10.027 -4.253 10.201 1.00 93.31 195 LEU A O 1
ATOM 1555 N N . LEU A 1 196 ? -8.693 -3.829 8.443 1.00 91.31 196 LEU A N 1
ATOM 1556 C CA . LEU A 1 196 ? -7.895 -5.040 8.599 1.00 91.31 196 LEU A CA 1
ATOM 1557 C C . LEU A 1 196 ? -7.199 -5.067 9.966 1.00 91.31 196 LEU A C 1
ATOM 1559 O O . LEU A 1 196 ? -7.217 -6.095 10.636 1.00 91.31 196 LEU A O 1
ATOM 1563 N N . ALA A 1 197 ? -6.647 -3.939 10.413 1.00 91.81 197 ALA A N 1
ATOM 1564 C CA . ALA A 1 197 ? -5.970 -3.847 11.702 1.00 91.81 197 ALA A CA 1
ATOM 1565 C C . ALA A 1 197 ? -6.913 -4.048 12.899 1.00 91.81 197 ALA A C 1
ATOM 1567 O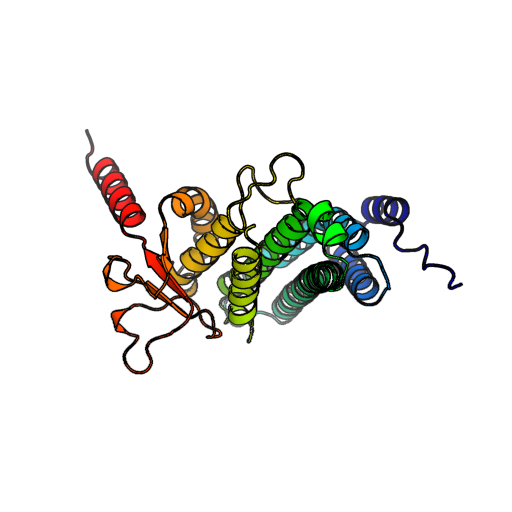 O . ALA A 1 197 ? -6.554 -4.752 13.843 1.00 91.81 197 ALA A O 1
ATOM 1568 N N . ILE A 1 198 ? -8.130 -3.493 12.846 1.00 91.38 198 ILE A N 1
ATOM 1569 C CA . ILE A 1 198 ? -9.116 -3.640 13.932 1.00 91.38 198 ILE A CA 1
ATOM 1570 C C . ILE A 1 198 ? -9.879 -4.968 13.896 1.00 91.38 198 ILE A C 1
ATOM 1572 O O . ILE A 1 198 ? -10.575 -5.292 14.851 1.00 91.38 198 ILE A O 1
ATOM 1576 N N . SER A 1 199 ? -9.739 -5.762 12.829 1.00 87.50 199 SER A N 1
ATOM 1577 C CA . SER A 1 199 ? -10.415 -7.063 12.709 1.00 87.50 199 SER A CA 1
ATOM 1578 C C . SER A 1 199 ? -9.885 -8.136 13.674 1.00 87.50 199 SER A C 1
ATOM 1580 O O . SER A 1 199 ? -10.449 -9.221 13.757 1.00 87.50 199 SER A O 1
ATOM 1582 N N . GLY A 1 200 ? -8.808 -7.847 14.412 1.00 82.94 200 GLY A N 1
ATOM 1583 C CA . GLY A 1 200 ? -8.132 -8.810 15.283 1.00 82.94 200 GLY A CA 1
ATOM 1584 C C . GLY A 1 200 ? -7.347 -9.879 14.512 1.00 82.94 200 GLY A C 1
ATOM 1585 O O . GLY A 1 200 ? -7.473 -11.060 14.832 1.00 82.94 200 GLY A O 1
ATOM 1586 N N . PRO A 1 201 ? -6.515 -9.508 13.518 1.00 81.75 201 PRO A N 1
ATOM 1587 C CA . PRO A 1 201 ? -5.938 -10.457 12.565 1.00 81.75 201 PRO A CA 1
ATOM 1588 C C . PRO A 1 201 ? -5.036 -11.519 13.214 1.00 81.75 201 PRO A C 1
ATOM 1590 O O . PRO A 1 201 ? -5.025 -12.659 12.768 1.00 81.75 201 PRO A O 1
ATOM 1593 N N . TYR A 1 202 ? -4.348 -11.195 14.314 1.00 80.56 202 TYR A N 1
ATOM 1594 C CA . TYR A 1 202 ? -3.511 -12.155 15.053 1.00 80.56 202 TYR A CA 1
ATOM 1595 C C . TYR A 1 202 ? -4.301 -13.247 15.791 1.00 80.56 202 TYR A C 1
ATOM 1597 O O . TYR A 1 202 ? -3.704 -14.199 16.282 1.00 80.56 202 TYR A O 1
ATOM 1605 N N . ARG A 1 203 ? -5.627 -13.108 15.906 1.00 78.56 203 ARG A N 1
ATOM 1606 C CA . ARG A 1 203 ? -6.508 -14.118 16.515 1.00 78.56 203 ARG A CA 1
ATOM 1607 C C . ARG A 1 203 ? -7.129 -15.055 15.481 1.00 78.56 203 ARG A C 1
ATOM 1609 O O . ARG A 1 203 ? -7.775 -16.023 15.866 1.00 78.56 203 ARG A O 1
ATOM 1616 N N . MET A 1 204 ? -6.960 -14.755 14.196 1.00 78.56 204 MET A N 1
ATOM 1617 C CA . MET A 1 204 ? -7.543 -15.527 13.106 1.00 78.56 204 MET A CA 1
ATOM 1618 C C . MET A 1 204 ? -6.708 -16.771 12.820 1.00 78.56 204 MET A C 1
ATOM 1620 O O . MET A 1 204 ? -5.476 -16.734 12.846 1.00 78.56 204 MET A O 1
ATOM 1624 N N . GLN A 1 205 ? -7.389 -17.867 12.510 1.00 69.00 205 GLN A N 1
ATOM 1625 C CA . GLN A 1 205 ? -6.786 -19.085 11.999 1.00 69.00 205 GLN A CA 1
ATOM 1626 C C . GLN A 1 205 ? -6.410 -18.936 10.521 1.00 69.00 205 GLN A C 1
ATOM 1628 O O . GLN A 1 205 ? -6.839 -18.027 9.797 1.00 69.00 205 GLN A O 1
ATOM 1633 N N . TYR A 1 206 ? -5.598 -19.877 10.044 1.00 65.31 206 TYR A N 1
ATOM 1634 C CA . TYR A 1 206 ? -5.199 -19.934 8.646 1.00 65.31 206 TYR A CA 1
ATOM 1635 C C . TYR A 1 206 ? -6.415 -19.954 7.702 1.00 65.31 206 TYR A C 1
ATOM 1637 O O . TYR A 1 206 ? -7.383 -20.684 7.899 1.00 65.31 206 TYR A O 1
ATOM 1645 N N . GLY A 1 207 ? -6.361 -19.141 6.644 1.00 67.50 207 GLY A N 1
ATOM 1646 C CA . GLY A 1 207 ? -7.430 -19.024 5.648 1.00 67.50 207 GLY A CA 1
ATOM 1647 C C . GLY A 1 207 ? -8.581 -18.089 6.039 1.00 67.50 207 GLY A C 1
ATOM 1648 O O . GLY A 1 207 ? -9.227 -17.541 5.143 1.00 67.50 207 GLY A O 1
ATOM 1649 N N . GLU A 1 208 ? -8.798 -17.809 7.328 1.00 74.06 208 GLU A N 1
ATOM 1650 C CA . GLU A 1 208 ? -9.818 -16.847 7.774 1.00 74.06 208 GLU A CA 1
ATOM 1651 C C . GLU A 1 208 ? -9.469 -15.424 7.335 1.00 74.06 208 GLU A C 1
ATOM 1653 O O . GLU A 1 208 ? -10.312 -14.716 6.786 1.00 74.06 208 GLU A O 1
ATOM 1658 N N . LEU A 1 209 ? -8.193 -15.044 7.425 1.00 77.19 209 LEU A N 1
ATOM 1659 C CA . LEU A 1 209 ? -7.725 -13.736 6.967 1.00 77.19 209 LEU A CA 1
ATOM 1660 C C . LEU A 1 209 ? -7.952 -13.519 5.459 1.00 77.19 209 LEU A C 1
ATOM 1662 O O . LEU A 1 209 ? -8.262 -12.412 5.017 1.00 77.19 209 LEU A O 1
ATOM 1666 N N . ALA A 1 210 ? -7.856 -14.583 4.654 1.00 75.44 210 ALA A N 1
ATOM 1667 C CA . ALA A 1 210 ? -8.157 -14.516 3.225 1.00 75.44 210 ALA A CA 1
ATOM 1668 C C . ALA A 1 210 ? -9.657 -14.295 2.965 1.00 75.44 210 ALA A C 1
ATOM 1670 O O . ALA A 1 210 ? -10.016 -13.592 2.018 1.00 75.44 210 ALA A O 1
ATOM 1671 N N . ARG A 1 211 ? -10.536 -14.854 3.811 1.00 74.88 211 ARG A N 1
ATOM 1672 C CA . ARG A 1 211 ? -11.983 -14.589 3.768 1.00 74.88 211 ARG A CA 1
ATOM 1673 C C . ARG A 1 211 ? -12.277 -13.147 4.168 1.00 74.88 211 ARG A C 1
ATOM 1675 O O . ARG A 1 211 ? -12.962 -12.454 3.421 1.00 74.88 211 ARG A O 1
ATOM 1682 N N . VAL A 1 212 ? -11.680 -12.664 5.259 1.00 78.75 212 VAL A N 1
ATOM 1683 C CA . VAL A 1 212 ? -11.807 -11.268 5.706 1.00 78.75 212 VAL A CA 1
ATOM 1684 C C . VAL A 1 212 ? -11.374 -10.309 4.599 1.00 78.75 212 VAL A C 1
ATOM 1686 O O . VAL A 1 212 ? -12.141 -9.429 4.225 1.00 78.75 212 VAL A O 1
ATOM 1689 N N . LYS A 1 213 ? -10.219 -10.538 3.959 1.00 76.12 213 LYS A N 1
ATOM 1690 C CA . LYS A 1 213 ? -9.745 -9.721 2.827 1.00 76.12 213 LYS A CA 1
ATOM 1691 C C . LYS A 1 213 ? -10.765 -9.606 1.687 1.00 76.12 213 LYS A C 1
ATOM 1693 O O . LYS A 1 213 ? -10.873 -8.525 1.110 1.00 76.12 213 LYS A O 1
ATOM 1698 N N . LYS A 1 214 ? -11.478 -10.692 1.358 1.00 76.12 214 LYS A N 1
ATOM 1699 C CA . LYS A 1 214 ? -12.503 -10.710 0.297 1.00 76.12 214 LYS A CA 1
ATOM 1700 C C . LYS A 1 214 ? -13.756 -9.929 0.687 1.00 76.12 214 LYS A C 1
ATOM 1702 O O . LYS A 1 214 ? -14.340 -9.262 -0.156 1.00 76.12 214 LYS A O 1
ATOM 1707 N N . VAL A 1 215 ? -14.168 -10.017 1.949 1.00 80.31 215 VAL A N 1
ATOM 1708 C CA . VAL A 1 215 ? -15.388 -9.359 2.434 1.00 80.31 215 VAL A CA 1
ATOM 1709 C C . VAL A 1 215 ? -15.152 -7.868 2.708 1.00 80.31 215 VAL A C 1
ATOM 1711 O O . VAL A 1 215 ? -16.047 -7.051 2.484 1.00 80.31 215 VAL A O 1
ATOM 1714 N N . LEU A 1 216 ? -13.930 -7.493 3.107 1.00 81.44 216 LEU A N 1
ATOM 1715 C CA . LEU A 1 216 ? -13.556 -6.111 3.412 1.00 81.44 216 LEU A CA 1
ATOM 1716 C C . LEU A 1 216 ? -13.864 -5.138 2.267 1.00 81.44 216 LEU A C 1
ATOM 1718 O O . LEU A 1 216 ? -14.305 -4.027 2.540 1.00 81.44 216 LEU A O 1
ATOM 1722 N N . ASP A 1 217 ? -13.701 -5.545 1.005 1.00 77.62 217 ASP A N 1
ATOM 1723 C CA . ASP A 1 217 ? -13.971 -4.668 -0.145 1.00 77.62 217 ASP A CA 1
ATOM 1724 C C . ASP A 1 217 ? -15.433 -4.186 -0.189 1.00 77.62 217 ASP A C 1
ATOM 1726 O O . ASP A 1 217 ? -15.692 -3.024 -0.506 1.00 77.62 217 ASP A O 1
ATOM 1730 N N . GLY A 1 218 ? -16.389 -5.030 0.222 1.00 80.31 218 GLY A N 1
ATOM 1731 C CA . GLY A 1 218 ? -17.796 -4.638 0.350 1.00 80.31 218 GLY A CA 1
ATOM 1732 C C . GLY A 1 218 ? -18.061 -3.736 1.560 1.00 80.31 218 GLY A C 1
ATOM 1733 O O . GLY A 1 218 ? -18.904 -2.839 1.505 1.00 80.31 218 GLY A O 1
ATOM 1734 N N . TRP A 1 219 ? -17.319 -3.938 2.649 1.00 84.38 219 TRP A N 1
ATOM 1735 C CA . TRP A 1 219 ? -17.503 -3.223 3.915 1.00 84.38 219 TRP A CA 1
ATOM 1736 C C . TRP A 1 219 ? -16.913 -1.819 3.925 1.00 84.38 219 TRP A C 1
ATOM 1738 O O . TRP A 1 219 ? -17.476 -0.932 4.559 1.00 84.38 219 TRP A O 1
ATOM 1748 N N . VAL A 1 220 ? -15.827 -1.583 3.186 1.00 87.94 220 VAL A N 1
ATOM 1749 C CA . VAL A 1 220 ? -15.150 -0.277 3.124 1.00 87.94 220 VAL A CA 1
ATOM 1750 C C . VAL A 1 220 ? -16.097 0.857 2.709 1.00 87.94 220 VAL A C 1
ATOM 1752 O O . VAL A 1 220 ? -15.933 1.996 3.154 1.00 87.94 220 VAL A O 1
ATOM 1755 N N . SER A 1 221 ? -17.103 0.564 1.879 1.00 86.19 221 SER A N 1
ATOM 1756 C CA . SER A 1 221 ? -18.121 1.538 1.458 1.00 86.19 221 SER A CA 1
ATOM 1757 C C . SER A 1 221 ? -19.002 2.049 2.609 1.00 86.19 221 SER A C 1
ATOM 1759 O O . SER A 1 221 ? -19.499 3.166 2.536 1.00 86.19 221 SER A O 1
ATOM 1761 N N . ARG A 1 222 ? -19.138 1.273 3.692 1.00 88.06 222 ARG A N 1
ATOM 1762 C CA . ARG A 1 222 ? -19.993 1.546 4.866 1.00 88.06 222 ARG A CA 1
ATOM 1763 C C . ARG A 1 222 ? -19.224 2.115 6.055 1.00 88.06 222 ARG A C 1
ATOM 1765 O O . ARG A 1 222 ? -19.704 2.094 7.184 1.00 88.06 222 ARG A O 1
ATOM 1772 N N . VAL A 1 223 ? -17.992 2.541 5.812 1.00 91.44 223 VAL A N 1
ATOM 1773 C CA . VAL A 1 223 ? -17.091 3.062 6.834 1.00 91.44 223 VAL A CA 1
ATOM 1774 C C . VAL A 1 223 ? -16.748 4.495 6.498 1.00 91.44 223 VAL A C 1
ATOM 1776 O O . VAL A 1 223 ? -16.368 4.804 5.361 1.00 91.44 223 VAL A O 1
ATOM 1779 N N . LEU A 1 224 ? -16.866 5.359 7.500 1.00 91.94 224 LEU A N 1
ATOM 1780 C CA . LEU A 1 224 ? -16.586 6.782 7.377 1.00 91.94 224 LEU A CA 1
ATOM 1781 C C . LEU A 1 224 ? -15.299 7.118 8.128 1.00 91.94 224 LEU A C 1
ATOM 1783 O O . LEU A 1 224 ? -15.022 6.575 9.197 1.00 91.94 224 LEU A O 1
ATOM 1787 N N . LEU A 1 225 ? -14.512 8.024 7.551 1.00 92.88 225 LEU A N 1
ATOM 1788 C CA . LEU A 1 225 ? -13.408 8.674 8.247 1.00 92.88 225 LEU A CA 1
ATOM 1789 C C . LEU A 1 225 ? -13.817 10.109 8.525 1.00 92.88 225 LEU A C 1
ATOM 1791 O O . LEU A 1 225 ? -13.876 10.931 7.612 1.00 92.88 225 LEU A O 1
ATOM 1795 N N . VAL A 1 226 ? -14.108 10.392 9.787 1.00 91.75 226 VAL A N 1
ATOM 1796 C CA . VAL A 1 226 ? -14.469 11.733 10.243 1.00 91.75 226 VAL A CA 1
ATOM 1797 C C . VAL A 1 226 ? -13.203 12.399 10.781 1.00 91.75 226 VAL A C 1
ATOM 1799 O O . VAL A 1 226 ? -12.492 11.770 11.562 1.00 91.75 226 VAL A O 1
ATOM 1802 N N . PRO A 1 227 ? -12.853 13.631 10.380 1.00 91.25 227 PRO A N 1
ATOM 1803 C CA . PRO A 1 227 ? -11.705 14.331 10.956 1.00 91.25 227 PRO A CA 1
ATOM 1804 C C . PRO A 1 227 ? -11.790 14.396 12.488 1.00 91.25 227 PRO A C 1
ATOM 1806 O O . PRO A 1 227 ? -12.870 14.621 13.030 1.00 91.25 227 PRO A O 1
ATOM 1809 N N . LEU A 1 228 ? -10.664 14.265 13.203 1.00 88.50 228 LEU A N 1
ATOM 1810 C CA . LEU A 1 228 ? -10.673 14.359 14.677 1.00 88.50 228 LEU A CA 1
ATOM 1811 C C . LEU A 1 228 ? -11.202 15.704 15.197 1.00 88.50 228 LEU A C 1
ATOM 1813 O O . LEU A 1 228 ? -11.774 15.753 16.281 1.00 88.50 228 LEU A O 1
ATOM 1817 N N . SER A 1 229 ? -11.093 16.779 14.413 1.00 85.94 229 SER A N 1
ATOM 1818 C CA . SER A 1 229 ? -11.706 18.076 14.734 1.00 85.94 229 SER A CA 1
ATOM 1819 C C . SER A 1 229 ? -13.237 18.029 14.826 1.00 85.94 229 SER A C 1
ATOM 1821 O O . SER A 1 229 ? -13.840 18.904 15.437 1.00 85.94 229 SER A O 1
ATOM 1823 N N . GLN A 1 230 ? -13.867 17.011 14.239 1.00 85.94 230 GLN A N 1
ATOM 1824 C CA . GLN A 1 230 ? -15.310 16.763 14.249 1.00 85.94 230 GLN A CA 1
ATOM 1825 C C . GLN A 1 230 ? -15.661 15.524 15.091 1.00 85.94 230 GLN A C 1
ATOM 1827 O O . GLN A 1 230 ? -16.726 14.932 14.929 1.00 85.94 230 GLN A O 1
ATOM 1832 N N . MET A 1 231 ? -14.775 15.112 16.005 1.00 81.56 231 MET A N 1
ATOM 1833 C CA . MET A 1 231 ? -14.935 13.891 16.798 1.00 81.56 231 MET A CA 1
ATOM 1834 C C . MET A 1 231 ? -16.246 13.853 17.607 1.00 81.56 231 MET A C 1
ATOM 1836 O O . MET A 1 231 ? -16.835 12.782 17.745 1.00 81.56 231 MET A O 1
ATOM 1840 N N . GLU A 1 232 ? -16.727 14.993 18.111 1.00 82.06 232 GLU A N 1
ATOM 1841 C CA . GLU A 1 232 ? -17.993 15.079 18.864 1.00 82.06 232 GLU A CA 1
ATOM 1842 C C . GLU A 1 232 ? -19.237 14.807 18.000 1.00 82.06 232 GLU A C 1
ATOM 1844 O O . GLU A 1 232 ? -20.298 14.469 18.515 1.00 82.06 232 GLU A O 1
ATOM 1849 N N . GLN A 1 233 ? -19.112 14.913 16.675 1.00 81.12 233 GLN A N 1
ATOM 1850 C CA . GLN A 1 233 ? -20.198 14.651 15.727 1.00 81.12 233 GLN A CA 1
ATOM 1851 C C . GLN A 1 233 ? -20.230 13.186 15.267 1.00 81.12 233 GLN A C 1
ATOM 1853 O O . GLN A 1 233 ? -21.197 12.760 14.637 1.00 81.12 233 GLN A O 1
ATOM 1858 N N . SER A 1 234 ? -19.188 12.403 15.573 1.00 82.69 234 SER A N 1
ATOM 1859 C CA . SER A 1 234 ? -19.091 10.993 15.198 1.00 82.69 234 SER A CA 1
ATOM 1860 C C . SER A 1 234 ? -19.342 10.076 16.389 1.00 82.69 234 SER A C 1
ATOM 1862 O O . SER A 1 234 ? -18.839 10.287 17.494 1.00 82.69 234 SER A O 1
ATOM 1864 N N . LYS A 1 235 ? -20.072 8.989 16.124 1.00 82.56 235 LYS A N 1
ATOM 1865 C CA . LYS A 1 235 ? -20.274 7.878 17.064 1.00 82.56 235 LYS A CA 1
ATOM 1866 C C . LYS A 1 235 ? -19.223 6.775 16.893 1.00 82.56 235 LYS A C 1
ATOM 1868 O O . LYS A 1 235 ? -19.365 5.695 17.462 1.00 82.56 235 LYS A O 1
ATOM 1873 N N . GLY A 1 236 ? -18.171 7.031 16.114 1.00 86.31 236 GLY A N 1
ATOM 1874 C CA . GLY A 1 236 ? -17.102 6.076 15.871 1.00 86.31 236 GLY A CA 1
ATOM 1875 C C . GLY A 1 236 ? -16.342 5.709 17.147 1.00 86.31 236 GLY A C 1
ATOM 1876 O O . GLY A 1 236 ? -15.999 6.560 17.972 1.00 86.31 236 GLY A O 1
ATOM 1877 N N . LEU A 1 237 ? -16.071 4.412 17.290 1.00 89.38 237 LEU A N 1
ATOM 1878 C CA . LEU A 1 237 ? -15.411 3.829 18.461 1.00 89.38 237 LEU A CA 1
ATOM 1879 C C . LEU A 1 237 ? -13.885 3.824 18.358 1.00 89.38 237 LEU A C 1
ATOM 1881 O O . LEU A 1 237 ? -13.214 3.552 19.351 1.00 89.38 237 LEU A O 1
ATOM 1885 N N . PHE A 1 238 ? -13.337 4.097 17.175 1.00 92.69 238 PHE A N 1
ATOM 1886 C CA . PHE A 1 238 ? -11.912 3.981 16.898 1.00 92.69 238 PHE A CA 1
ATOM 1887 C C . PHE A 1 238 ? -11.316 5.330 16.509 1.00 92.69 238 PHE A C 1
ATOM 1889 O O . PHE A 1 238 ? -11.905 6.089 15.739 1.00 92.69 238 PHE A O 1
ATOM 1896 N N . VAL A 1 239 ? -10.121 5.602 17.019 1.00 93.25 239 VAL A N 1
ATOM 1897 C CA . VAL A 1 239 ? -9.327 6.794 16.731 1.00 93.25 239 VAL A CA 1
ATOM 1898 C C . VAL A 1 239 ? -8.060 6.374 16.000 1.00 93.25 239 VAL A C 1
ATOM 1900 O O . VAL A 1 239 ? -7.418 5.383 16.351 1.00 93.25 239 VAL A O 1
ATOM 1903 N N . VAL A 1 240 ? -7.714 7.139 14.973 1.00 94.25 240 VAL A N 1
ATOM 1904 C CA . VAL A 1 240 ? -6.503 6.993 14.175 1.00 94.25 240 VAL A CA 1
ATOM 1905 C C . VAL A 1 240 ? -5.679 8.251 14.360 1.00 94.25 240 VAL A C 1
ATOM 1907 O O . VAL A 1 240 ? -6.084 9.312 13.892 1.00 94.25 240 VAL A O 1
ATOM 1910 N N . ASP A 1 241 ? -4.536 8.130 15.025 1.00 92.81 241 ASP A N 1
ATOM 1911 C CA . ASP A 1 241 ? -3.518 9.176 15.061 1.00 92.81 241 ASP A CA 1
ATOM 1912 C C . ASP A 1 241 ? -2.605 9.011 13.843 1.00 92.81 241 ASP A C 1
ATOM 1914 O O . ASP A 1 241 ? -1.967 7.973 13.673 1.00 92.81 241 ASP A O 1
ATOM 1918 N N . THR A 1 242 ? -2.556 10.016 12.968 1.00 92.12 242 THR A N 1
ATOM 1919 C CA . THR A 1 242 ? -1.737 9.945 11.749 1.00 92.12 242 THR A CA 1
ATOM 1920 C C . THR A 1 242 ? -0.264 10.272 11.980 1.00 92.12 242 THR A C 1
ATOM 1922 O O . THR A 1 242 ? 0.530 10.118 11.051 1.00 92.12 242 THR A O 1
ATOM 1925 N N . GLN A 1 243 ? 0.113 10.727 13.179 1.00 91.25 243 GLN A N 1
ATOM 1926 C CA . GLN A 1 243 ? 1.505 10.966 13.576 1.00 91.25 243 GLN A CA 1
ATOM 1927 C C . GLN A 1 243 ? 2.126 9.758 14.292 1.00 91.25 243 GLN A C 1
ATOM 1929 O O . GLN A 1 243 ? 3.349 9.585 14.264 1.00 91.25 243 GLN A O 1
ATOM 1934 N N . ALA A 1 244 ? 1.297 8.901 14.891 1.00 91.69 244 ALA A N 1
ATOM 1935 C CA . ALA A 1 244 ? 1.740 7.677 15.542 1.00 91.69 244 ALA A CA 1
ATOM 1936 C C . ALA A 1 244 ? 2.121 6.590 14.523 1.00 91.69 244 ALA A C 1
ATOM 1938 O O . ALA A 1 244 ? 1.534 6.471 13.449 1.00 91.69 244 ALA A O 1
ATOM 1939 N N . ASP A 1 245 ? 3.088 5.743 14.877 1.00 94.50 245 ASP A N 1
ATOM 1940 C CA . ASP A 1 245 ? 3.397 4.524 14.119 1.00 94.50 245 ASP A CA 1
ATOM 1941 C C . ASP A 1 245 ? 2.542 3.347 14.610 1.00 94.50 245 ASP A C 1
ATOM 1943 O O . ASP A 1 245 ? 3.040 2.304 15.025 1.00 94.50 245 ASP A O 1
ATOM 1947 N N . GLU A 1 246 ? 1.225 3.545 14.626 1.00 93.12 246 GLU A N 1
ATOM 1948 C CA . GLU A 1 246 ? 0.290 2.617 15.256 1.00 93.12 246 GLU A CA 1
ATOM 1949 C C . GLU A 1 246 ? -1.003 2.432 14.440 1.00 93.12 246 GLU A C 1
ATOM 1951 O O . GLU A 1 246 ? -1.416 3.336 13.700 1.00 93.12 246 GLU A O 1
ATOM 1956 N N . PRO A 1 247 ? -1.666 1.264 14.567 1.00 93.62 247 PRO A N 1
ATOM 1957 C CA . PRO A 1 247 ? -3.003 1.037 14.020 1.00 93.62 247 PRO A CA 1
ATOM 1958 C C . PRO A 1 247 ? -4.073 1.862 14.764 1.00 93.62 247 PRO A C 1
ATOM 1960 O O . PRO A 1 247 ? -3.787 2.438 15.817 1.00 93.62 247 PRO A O 1
ATOM 1963 N N . PRO A 1 248 ? -5.334 1.878 14.279 1.00 94.00 248 PRO A N 1
ATOM 1964 C CA . PRO A 1 248 ? -6.443 2.451 15.037 1.00 94.00 248 PRO A CA 1
ATOM 1965 C C . PRO A 1 248 ? -6.558 1.851 16.443 1.00 94.00 248 PRO A C 1
ATOM 1967 O O . PRO A 1 248 ? -6.425 0.638 16.623 1.00 94.00 248 PRO A O 1
ATOM 1970 N N . LYS A 1 249 ? -6.883 2.694 17.425 1.00 91.44 249 LYS A N 1
ATOM 1971 C CA . LYS A 1 249 ? -7.118 2.301 18.822 1.00 91.44 249 LYS A CA 1
ATOM 1972 C C . LYS A 1 249 ? -8.546 2.625 19.237 1.00 91.44 249 LYS A C 1
ATOM 1974 O O . LYS A 1 249 ? -9.178 3.513 18.669 1.00 91.44 249 LYS A O 1
ATOM 1979 N N . TYR A 1 250 ? -9.058 1.920 20.243 1.00 89.94 250 TYR A N 1
ATOM 1980 C CA . TYR A 1 250 ? -10.344 2.275 20.839 1.00 89.94 250 TYR A CA 1
ATOM 1981 C C . TYR A 1 250 ? -10.283 3.676 21.443 1.00 89.94 250 TYR A C 1
ATOM 1983 O O . TYR A 1 250 ? -9.353 3.999 22.178 1.00 89.94 250 TYR A O 1
ATOM 1991 N N . ARG A 1 251 ? -11.312 4.482 21.176 1.00 86.44 251 ARG A N 1
ATOM 1992 C CA . ARG A 1 251 ? -11.450 5.857 21.671 1.00 86.44 251 ARG A CA 1
ATOM 1993 C C . ARG A 1 251 ? -11.368 5.931 23.197 1.00 86.44 251 ARG A C 1
ATOM 1995 O O . ARG A 1 251 ? -10.801 6.883 23.714 1.00 86.44 251 ARG A O 1
ATOM 2002 N N . CYS A 1 252 ? -11.879 4.922 23.908 1.00 84.44 252 CYS A N 1
ATOM 2003 C CA . CYS A 1 252 ? -11.813 4.857 25.371 1.00 84.44 252 CYS A CA 1
ATOM 2004 C C . CYS A 1 252 ? -10.394 4.663 25.927 1.00 84.44 252 CYS A C 1
ATOM 2006 O O . CYS A 1 252 ? -10.156 5.035 27.065 1.00 84.44 252 CYS A O 1
ATOM 2008 N N . LEU A 1 253 ? -9.458 4.123 25.139 1.00 83.44 253 LEU A N 1
ATOM 2009 C CA . LEU A 1 253 ? -8.074 3.880 25.566 1.00 83.44 253 LEU A CA 1
ATOM 2010 C C . LEU A 1 253 ? -7.152 5.085 25.314 1.00 83.44 253 LEU A C 1
ATOM 2012 O O . LEU A 1 253 ? -5.967 5.045 25.641 1.00 83.44 253 LEU A O 1
ATOM 2016 N N . VAL A 1 254 ? -7.668 6.157 24.709 1.00 79.88 254 VAL A N 1
ATOM 2017 C CA . VAL A 1 254 ? -6.919 7.391 24.441 1.00 79.88 254 VAL A CA 1
ATOM 2018 C C . VAL A 1 254 ? -7.046 8.304 25.667 1.00 79.88 254 VAL A C 1
ATOM 2020 O O . VAL A 1 254 ? -7.808 9.266 25.672 1.00 79.88 254 VAL A O 1
ATOM 2023 N N . GLU A 1 255 ? -6.353 7.947 26.751 1.00 59.94 255 GLU A N 1
ATOM 2024 C CA . GLU A 1 255 ? -6.560 8.559 28.077 1.00 59.94 255 GLU A CA 1
ATOM 2025 C C . GLU A 1 255 ? -5.641 9.755 28.387 1.00 59.94 255 GLU A C 1
ATOM 2027 O O . GLU A 1 255 ? -5.979 10.558 29.254 1.00 59.94 255 GLU A O 1
ATOM 2032 N N . LYS A 1 256 ? -4.482 9.895 27.721 1.00 55.78 256 LYS A N 1
ATOM 2033 C CA . LYS A 1 256 ? -3.417 10.817 28.186 1.00 55.78 256 LYS A CA 1
ATOM 2034 C C . LYS A 1 256 ? -3.001 11.909 27.202 1.00 55.78 256 LYS A C 1
ATOM 2036 O O . LYS A 1 256 ? -2.723 13.020 27.637 1.00 55.78 256 LYS A O 1
ATOM 2041 N N . GLU A 1 257 ? -3.034 11.647 25.898 1.00 62.56 257 GLU A N 1
ATOM 2042 C CA . GLU A 1 257 ? -2.751 12.647 24.861 1.00 62.56 257 GLU A CA 1
ATOM 2043 C C . GLU A 1 257 ? -3.799 12.522 23.759 1.00 62.56 257 GLU A C 1
ATOM 2045 O O . GLU A 1 257 ? -3.919 11.483 23.110 1.00 62.56 257 GLU A O 1
ATOM 2050 N N . LYS A 1 258 ? -4.613 13.568 23.581 1.00 70.19 258 LYS A N 1
ATOM 2051 C CA . LYS A 1 258 ? -5.610 13.588 22.511 1.00 70.19 258 LYS A CA 1
ATOM 2052 C C . LYS A 1 258 ? -4.880 13.845 21.191 1.00 70.19 258 LYS A C 1
ATOM 2054 O O . LYS A 1 258 ? -4.291 14.918 21.051 1.00 70.19 258 LYS A O 1
ATOM 2059 N N . PRO A 1 259 ? -4.922 12.916 20.222 1.00 77.38 259 PRO A N 1
ATOM 2060 C CA . PRO A 1 259 ? -4.286 13.141 18.937 1.00 77.38 259 PRO A CA 1
ATOM 2061 C C . PRO A 1 259 ? -4.913 14.358 18.257 1.00 77.38 259 PRO A C 1
ATOM 2063 O O . PRO A 1 259 ? -6.135 14.495 18.186 1.00 77.38 259 PRO A O 1
ATOM 2066 N N . VAL A 1 260 ? -4.059 15.256 17.768 1.00 79.62 260 VAL A N 1
ATOM 2067 C CA . VAL A 1 260 ? -4.480 16.499 17.098 1.00 79.62 260 VAL A CA 1
ATOM 2068 C C . VAL A 1 260 ? -4.762 16.248 15.616 1.00 79.62 260 VAL A C 1
ATOM 2070 O O . VAL A 1 260 ? -5.629 16.882 15.013 1.00 79.62 260 VAL A O 1
ATOM 2073 N N . HIS A 1 261 ? -4.039 15.302 15.015 1.00 85.38 261 HIS A N 1
ATOM 2074 C CA . HIS A 1 261 ? -4.102 15.007 13.591 1.00 85.38 261 HIS A CA 1
ATOM 2075 C C . HIS A 1 261 ? -4.518 13.563 13.352 1.00 85.38 261 HIS A C 1
ATOM 2077 O O . HIS A 1 261 ? -3.862 12.628 13.800 1.00 85.38 261 HIS A O 1
ATOM 2083 N N . GLY A 1 262 ? -5.600 13.389 12.597 1.00 89.75 262 GLY A N 1
ATOM 2084 C CA . GLY A 1 262 ? -6.063 12.070 12.206 1.00 89.75 262 GLY A CA 1
ATOM 2085 C C . GLY A 1 262 ? -7.569 11.969 12.068 1.00 89.75 262 GLY A C 1
ATOM 2086 O O . GLY A 1 262 ? -8.237 12.950 11.725 1.00 89.75 262 GLY A O 1
ATOM 2087 N N . TRP A 1 263 ? -8.092 10.770 12.311 1.00 92.69 263 TRP A N 1
ATOM 2088 C CA . TRP A 1 263 ? -9.458 10.400 11.951 1.00 92.69 263 TRP A CA 1
ATOM 2089 C C . TRP A 1 263 ? -10.158 9.632 13.067 1.00 92.69 263 TRP A C 1
ATOM 2091 O O . TRP A 1 263 ? -9.555 8.804 13.743 1.00 92.69 263 TRP A O 1
ATOM 2101 N N . VAL A 1 264 ? -11.457 9.850 13.209 1.00 92.94 264 VAL A N 1
ATOM 2102 C CA . VAL A 1 264 ? -12.370 8.895 13.825 1.00 92.94 264 VAL A CA 1
ATOM 2103 C C . VAL A 1 264 ? -12.799 7.911 12.743 1.00 92.94 264 VAL A C 1
ATOM 2105 O O . VAL A 1 264 ? -13.316 8.306 11.696 1.00 92.94 264 VAL A O 1
ATOM 2108 N N . LEU A 1 265 ? -12.562 6.628 12.993 1.00 93.31 265 LEU A N 1
ATOM 2109 C CA . LEU A 1 265 ? -13.002 5.538 12.135 1.00 93.31 265 LEU A CA 1
ATOM 2110 C C . LEU A 1 265 ? -14.390 5.089 12.602 1.00 93.31 265 LEU A C 1
ATOM 2112 O O . LEU A 1 265 ? -14.540 4.374 13.599 1.00 93.31 265 LEU A O 1
ATOM 2116 N N . ASP A 1 266 ? -15.408 5.537 11.874 1.00 91.44 266 ASP A N 1
ATOM 2117 C CA . ASP A 1 266 ? -16.802 5.230 12.158 1.00 91.44 266 ASP A CA 1
ATOM 2118 C C . ASP A 1 266 ? -17.229 3.961 11.412 1.00 91.44 266 ASP A C 1
ATOM 2120 O O . ASP A 1 266 ? -17.258 3.904 10.179 1.00 91.44 266 ASP A O 1
ATOM 2124 N N . THR A 1 267 ? -17.532 2.924 12.192 1.00 90.69 267 THR A N 1
ATOM 2125 C CA . THR A 1 267 ? -17.952 1.598 11.721 1.00 90.69 267 THR A CA 1
ATOM 2126 C C . THR A 1 267 ? -19.414 1.302 12.060 1.00 90.69 267 THR A C 1
ATOM 2128 O O . THR A 1 267 ? -19.863 0.171 11.886 1.00 90.69 267 THR A O 1
ATOM 2131 N N . MET A 1 268 ? -20.190 2.294 12.515 1.00 86.94 268 MET A N 1
ATOM 2132 C CA . MET A 1 268 ? -21.560 2.079 12.993 1.00 86.94 268 MET A CA 1
ATOM 2133 C C . MET A 1 268 ? -22.468 1.482 11.910 1.00 86.94 268 MET A C 1
ATOM 2135 O O . MET A 1 268 ? -23.163 0.497 12.153 1.00 86.94 268 MET A O 1
ATOM 2139 N N . GLN A 1 269 ? -22.429 2.028 10.692 1.00 84.62 269 GLN A N 1
ATOM 2140 C CA . GLN A 1 269 ? -23.237 1.521 9.577 1.00 84.62 269 GLN A CA 1
ATOM 2141 C C . GLN A 1 269 ? -22.841 0.091 9.182 1.00 84.62 269 GLN A C 1
ATOM 2143 O O . GLN A 1 269 ? -23.695 -0.731 8.834 1.00 84.62 269 GLN A O 1
ATOM 2148 N N . LEU A 1 270 ? -21.547 -0.225 9.267 1.00 86.00 270 LEU A N 1
ATOM 2149 C CA . LEU A 1 270 ? -21.050 -1.578 9.059 1.00 86.00 270 LEU A CA 1
ATOM 2150 C C . LEU A 1 270 ? -21.616 -2.546 10.111 1.00 86.00 270 LEU A C 1
ATOM 2152 O O . LEU A 1 270 ? -22.148 -3.588 9.731 1.00 86.00 270 LEU A O 1
ATOM 2156 N N . ALA A 1 271 ? -21.554 -2.183 11.395 1.00 83.31 271 ALA A N 1
ATOM 2157 C CA . ALA A 1 271 ? -22.060 -3.004 12.495 1.00 83.31 271 ALA A CA 1
ATOM 2158 C C . ALA A 1 271 ? -23.567 -3.276 12.367 1.00 83.31 271 ALA A C 1
ATOM 2160 O O . ALA A 1 271 ? -23.986 -4.428 12.442 1.00 83.31 271 ALA A O 1
ATOM 2161 N N . LEU A 1 272 ? -24.367 -2.244 12.072 1.00 83.06 272 LEU A N 1
ATOM 2162 C CA . LEU A 1 272 ? -25.811 -2.392 11.859 1.00 83.06 272 LEU A CA 1
ATOM 2163 C C . LEU A 1 272 ? -26.123 -3.385 10.738 1.00 83.06 272 LEU A C 1
ATOM 2165 O O . LEU A 1 272 ? -26.935 -4.290 10.910 1.00 83.06 272 LEU A O 1
ATOM 2169 N N . THR A 1 273 ? -25.426 -3.273 9.605 1.00 82.50 273 THR A N 1
ATOM 2170 C CA . THR A 1 273 ? -25.708 -4.170 8.479 1.00 82.50 273 THR A CA 1
ATOM 2171 C C . THR A 1 273 ? -25.250 -5.608 8.747 1.00 82.50 273 THR A C 1
ATOM 2173 O O . THR A 1 273 ? -25.853 -6.551 8.237 1.00 82.50 273 THR A O 1
ATOM 2176 N N . ALA A 1 274 ? -24.180 -5.795 9.528 1.00 80.12 274 ALA A N 1
ATOM 2177 C CA . ALA A 1 274 ? -23.740 -7.122 9.950 1.00 80.12 274 ALA A CA 1
ATOM 2178 C C . ALA A 1 274 ? -24.796 -7.785 10.850 1.00 80.12 274 ALA A C 1
ATOM 2180 O O . ALA A 1 274 ? -25.209 -8.909 10.564 1.00 80.12 274 ALA A O 1
ATOM 2181 N N . MET A 1 275 ? -25.324 -7.052 11.837 1.00 77.19 275 MET A N 1
ATOM 2182 C CA . MET A 1 275 ? -26.396 -7.527 12.721 1.00 77.19 275 MET A CA 1
ATOM 2183 C C . MET A 1 275 ? -27.667 -7.902 11.945 1.00 77.19 275 MET A C 1
ATOM 2185 O O . MET A 1 275 ? -28.257 -8.950 12.192 1.00 77.19 275 MET A O 1
ATOM 2189 N N . GLU A 1 276 ? -28.071 -7.095 10.959 1.00 76.38 276 GLU A N 1
ATOM 2190 C CA . GLU A 1 276 ? -29.215 -7.414 10.092 1.00 76.38 276 GLU A CA 1
ATOM 2191 C C . GLU A 1 276 ? -28.993 -8.682 9.256 1.00 76.38 276 GLU A C 1
ATOM 2193 O O . GLU A 1 276 ? -29.934 -9.438 9.004 1.00 76.38 276 GLU A O 1
ATOM 2198 N N . SER A 1 277 ? -27.760 -8.919 8.799 1.00 74.19 277 SER A N 1
ATOM 2199 C CA . SER A 1 277 ? -27.425 -10.116 8.025 1.00 74.19 277 SER A CA 1
ATOM 2200 C C . SER A 1 277 ? -27.417 -11.384 8.880 1.00 74.19 277 SER A C 1
ATOM 2202 O O . SER A 1 277 ? -27.915 -12.415 8.432 1.00 74.19 277 SER A O 1
ATOM 2204 N N . GLU A 1 278 ? -26.942 -11.297 10.125 1.00 69.31 278 GLU A N 1
ATOM 2205 C CA . GLU A 1 278 ? -26.983 -12.400 11.090 1.00 69.31 278 GLU A CA 1
ATOM 2206 C C . GLU A 1 278 ? -28.419 -12.705 11.529 1.00 69.31 278 GLU A C 1
ATOM 2208 O O . GLU A 1 278 ? -28.829 -13.864 11.518 1.00 69.31 278 GLU A O 1
ATOM 2213 N N . ALA A 1 279 ? -29.231 -11.680 11.807 1.00 63.25 279 ALA A N 1
ATOM 2214 C CA . ALA A 1 279 ? -30.640 -11.855 12.165 1.00 63.25 279 ALA A CA 1
ATOM 2215 C C . ALA A 1 279 ? -31.446 -12.569 11.060 1.00 63.25 279 ALA A C 1
ATOM 2217 O O . ALA A 1 279 ? -32.297 -13.411 11.350 1.00 63.25 279 ALA A O 1
ATOM 2218 N N . LYS A 1 280 ? -31.143 -12.285 9.784 1.00 63.56 280 LYS A N 1
ATOM 2219 C CA . LYS A 1 280 ? -31.742 -12.977 8.628 1.00 63.56 280 LYS A CA 1
ATOM 2220 C C . LYS A 1 280 ? -31.243 -14.414 8.456 1.00 63.56 280 LYS A C 1
ATOM 2222 O O . LYS A 1 280 ? -31.974 -15.225 7.900 1.00 63.56 280 LYS A O 1
ATOM 2227 N N . ALA A 1 281 ? -30.032 -14.733 8.912 1.00 63.03 281 ALA A N 1
ATOM 2228 C CA . ALA A 1 281 ? -29.478 -16.087 8.861 1.00 63.03 281 ALA A CA 1
ATOM 2229 C C . ALA A 1 281 ? -29.988 -16.989 10.003 1.00 63.03 281 ALA A C 1
ATOM 2231 O O . ALA A 1 281 ? -30.058 -18.203 9.835 1.00 63.03 281 ALA A O 1
ATOM 2232 N N . VAL A 1 282 ? -30.357 -16.399 11.147 1.00 60.28 282 VAL A N 1
ATOM 2233 C CA . VAL A 1 282 ? -30.813 -17.104 12.365 1.00 60.28 282 VAL A CA 1
ATOM 2234 C C . VAL A 1 282 ? -32.340 -17.265 12.426 1.00 60.28 282 VAL A C 1
ATOM 2236 O O . VAL A 1 282 ? -32.842 -17.910 13.337 1.00 60.28 282 VAL A O 1
ATOM 2239 N N . SER A 1 283 ? -33.097 -16.747 11.454 1.00 42.72 283 SER A N 1
ATOM 2240 C CA . SER A 1 283 ? -34.513 -17.105 11.268 1.00 42.72 283 SER A CA 1
ATOM 2241 C C . SER A 1 283 ? -34.637 -18.210 10.211 1.00 42.72 283 SER A C 1
ATOM 2243 O O . SER A 1 283 ? -34.676 -17.885 9.019 1.00 42.72 283 SER A O 1
ATOM 2245 N N . PRO A 1 284 ? -34.698 -19.507 10.582 1.00 47.97 284 PRO A N 1
ATOM 2246 C CA . PRO A 1 284 ? -35.147 -20.520 9.645 1.00 47.97 284 PRO A CA 1
ATOM 2247 C C . PRO A 1 284 ? -36.643 -20.310 9.397 1.00 47.97 284 PRO A C 1
ATOM 2249 O O . PRO A 1 284 ? -37.400 -20.005 10.320 1.00 47.97 284 PRO A O 1
ATOM 2252 N N . ARG A 1 285 ? -37.048 -20.453 8.135 1.00 42.94 285 ARG A N 1
ATOM 2253 C CA . ARG A 1 285 ? -38.448 -20.714 7.792 1.00 42.94 285 ARG A CA 1
ATOM 2254 C C . ARG A 1 285 ? -38.902 -22.040 8.384 1.00 42.94 285 ARG A C 1
ATOM 2256 O O . ARG A 1 285 ? -38.057 -22.963 8.422 1.00 42.94 285 ARG A O 1
#

Radius of gyration: 20.32 Å; chains: 1; bounding box: 64×47×53 Å

Secondary structure (DSSP, 8-state):
-----GGG-HHHHHHHHHTS-TT-HHHHHHHHHHHHHHHHHS---HHHHHHHHHHHHHHHHHHHHHHHHHHTTSPSSPPHHHHHHHHHHHHHHHHHHHHHHHHHHHHHHS-HHHHHHTHHHHHHHHHHHHHHHHHHHHHHHHTTPPPPTTHHHHHHHHHHHHHHTT-TT---STTPPTTPPTT--HHHHHHHHHHHHHT-GGGPPTTHHHHHHHHHHHHGGG-EEEEGGGGGG---SEEEESSSSS--EEGGG--S---SSEEEEE-HHHHHHHHHHHHHHS---

Sequence (285 aa):
MAYGDTSFRLKHVAVWVDSLPVGNVGMTARDLYGKLKQLNTTEINAHDRVELLYLLDKPLRFVLDALSSHHFRDPPPMKPRSKAASDLVYAMVALVVQGYQIAIQGFTSGSRLYRMRSRRTIIGAYQQRLHYLGWMLLHGFQTYQHAPHGLWREIHGTYAAVVKGGGHDIALDKDRPPGLVAGTTAHHLYKKLLLLAISGPYRMQYGELARVKKVLDGWVSRVLLVPLSQMEQSKGLFVVDTQADEPPKYRCLVEKEKPVHGWVLDTMQLALTAMESEAKAVSPR

pLDDT: mean 87.92, std 11.99, range [32.94, 98.62]

Foldseek 3Di:
DDPAPPCLDLVNLLVVLVVQPLVDLPRLLVVLLVVLVVLLVGDDALQSLLSSLLSSVVSLVSSLCVLLVPFLPDDPPGDPVNVVSLVSSVSSLVSSLSSLVVSLVNLVPDDPVSCVVCVLVNQQSLLVSLVSLLSQLLSCLSNVHDRPFCSLLSNLVSQVVCVVVVFQQDFPQPNHRPPDDGSDGNLLSSLLSLCLQVVPSNVDDPPVSVVSSVCSSVQSVQKDWAWLVCVVVAPAQWWDQSNDSDHIDGPVPCPDDRRPGGTRIHNPSVVVVVVVVVVVVPDDD

InterPro domains:
  IPR059810 Cyclic-di-GMP receptor FimW, N-terminal domain [PF27104] (12-225)

Organism: NCBI:txid2548426